Protein 4BLG (pdb70)

Organism: Murid herpesvirus 4 (NCBI:txid33708)

GO terms:
  GO:0005515 protein binding (F, IPI)
  GO:0042802 identical protein binding (F, IPI)

Secondary structure (DSSP, 8-state):
-TTHHHHHHHHHHSHHHH-SSS---S---EEEEEEES-HHHHHHHHHHS-SSS-EEPPPEEPPPPSS-S--S--EEEEEEESSHHHHHHHHHHHHHHHHHH-TT-EEEEEEEES--S----/--HHHHHHHHHHSTTTT-SSS---S---EEEEEEES-HHHHHHHHHHS-SSS-EEPPPEEPPPPTTS---SPPEEEEEEESSHHHHHHHHHHHHHHHHHH-TT-EEEEEEEES------

Structure (mmCIF, N/CA/C/O backbone):
data_4BLG
#
_entry.id   4BLG
#
_cell.length_a   88.575
_cell.length_b   61.680
_cell.length_c   63.678
_cell.angle_alpha   90.00
_cell.angle_beta   99.36
_cell.angle_gamma   90.00
#
_symmetry.space_group_name_H-M   'C 1 2 1'
#
loop_
_entity.id
_entity.type
_entity.pdbx_description
1 polymer 'LATENCY-ASSOCIATED NUCLEAR ANTIGEN'
2 non-polymer 'PHOSPHATE ION'
3 water water
#
loop_
_atom_site.group_PDB
_atom_site.id
_atom_site.type_symbol
_atom_site.label_atom_id
_atom_site.label_alt_id
_atom_site.label_comp_id
_atom_site.label_asym_id
_atom_site.label_entity_id
_atom_site.label_seq_id
_atom_site.pdbx_PDB_ins_code
_atom_site.Cartn_x
_atom_site.Cartn_y
_atom_site.Cartn_z
_atom_site.occupancy
_atom_site.B_iso_or_equiv
_atom_site.auth_seq_id
_atom_site.auth_comp_id
_atom_site.auth_asym_id
_atom_site.auth_atom_id
_atom_site.pdbx_PDB_model_num
ATOM 1 N N . LYS A 1 10 ? 10.768 -32.010 0.301 1.00 82.20 141 LYS A N 1
ATOM 2 C CA . LYS A 1 10 ? 10.207 -30.891 -0.451 1.00 77.98 141 LYS A CA 1
ATOM 3 C C . LYS A 1 10 ? 11.035 -29.624 -0.293 1.00 73.91 141 LYS A C 1
ATOM 4 O O . LYS A 1 10 ? 12.247 -29.675 -0.068 1.00 87.46 141 LYS A O 1
ATOM 10 N N . LYS A 1 11 ? 10.364 -28.486 -0.438 1.00 62.06 142 LYS A N 1
ATOM 11 C CA . LYS A 1 11 ? 11.018 -27.191 -0.366 1.00 61.66 142 LYS A CA 1
ATOM 12 C C . LYS A 1 11 ? 10.957 -26.656 1.037 1.00 45.89 142 LYS A C 1
ATOM 13 O O . LYS A 1 11 ? 9.953 -26.822 1.731 1.00 40.21 142 LYS A O 1
ATOM 19 N N . TYR A 1 12 ? 12.048 -26.015 1.440 1.00 42.39 143 TYR A N 1
ATOM 20 C CA . TYR A 1 12 ? 12.195 -25.536 2.799 1.00 35.50 143 TYR A CA 1
ATOM 21 C C . TYR A 1 12 ? 12.299 -26.746 3.722 1.00 38.12 143 TYR A C 1
ATOM 22 O O . TYR A 1 12 ? 11.990 -26.677 4.914 1.00 40.68 143 TYR A O 1
ATOM 31 N N . GLN A 1 13 ? 12.751 -27.853 3.144 1.00 33.98 144 GLN A N 1
ATOM 32 C CA . GLN A 1 13 ? 13.025 -29.056 3.907 1.00 38.26 144 GLN A CA 1
ATOM 33 C C . GLN A 1 13 ? 13.965 -28.733 5.050 1.00 38.91 144 GLN A C 1
ATOM 34 O O . GLN A 1 13 ? 13.819 -29.280 6.130 1.00 39.75 144 GLN A O 1
ATOM 40 N N . GLY A 1 14 ? 14.926 -27.845 4.806 1.00 35.41 145 GLY A N 1
ATOM 41 C CA . GLY A 1 14 ? 15.880 -27.453 5.828 1.00 35.73 145 GLY A CA 1
ATOM 42 C C . GLY A 1 14 ? 15.211 -26.839 7.048 1.00 34.35 145 GLY A C 1
ATOM 43 O O . GLY A 1 14 ? 15.334 -27.327 8.166 1.00 35.15 145 GLY A O 1
ATOM 44 N N . MET A 1 15 ? 14.481 -25.755 6.851 1.00 32.45 146 MET A N 1
ATOM 45 C CA . MET A 1 15 ? 13.824 -25.139 7.991 1.00 31.38 146 MET A CA 1
ATOM 46 C C . MET A 1 15 ? 12.845 -26.107 8.662 1.00 32.30 146 MET A C 1
ATOM 47 O O . MET A 1 15 ? 12.732 -26.124 9.884 1.00 32.03 146 MET A O 1
ATOM 52 N N . ARG A 1 16 ? 12.154 -26.921 7.872 1.00 32.03 147 ARG A N 1
ATOM 53 C CA . ARG A 1 16 ? 11.179 -27.859 8.428 1.00 32.65 147 ARG A CA 1
ATOM 54 C C . ARG A 1 16 ? 11.845 -28.854 9.384 1.00 34.55 147 ARG A C 1
ATOM 55 O O . ARG A 1 16 ? 11.406 -29.060 10.524 1.00 34.89 147 ARG A O 1
ATOM 63 N N . ARG A 1 17 ? 12.938 -29.445 8.922 1.00 35.99 148 ARG A N 1
ATOM 64 C CA . ARG A 1 17 ? 13.611 -30.460 9.691 1.00 38.07 148 ARG A CA 1
ATOM 65 C C . ARG A 1 17 ? 14.154 -29.808 10.953 1.00 37.95 148 ARG A C 1
ATOM 66 O O . ARG A 1 17 ? 14.077 -30.376 12.043 1.00 39.09 148 ARG A O 1
ATOM 74 N N . HIS A 1 18 ? 14.655 -28.587 10.806 1.00 36.73 149 HIS A N 1
ATOM 75 C CA . HIS A 1 18 ? 15.207 -27.880 11.938 1.00 36.85 149 HIS A CA 1
ATOM 76 C C . HIS A 1 18 ? 14.153 -27.790 13.026 1.00 36.40 149 HIS A C 1
ATOM 77 O O . HIS A 1 18 ? 14.396 -28.196 14.157 1.00 37.76 149 HIS A O 1
ATOM 84 N N . LEU A 1 19 ? 12.980 -27.266 12.667 1.00 34.69 150 LEU A N 1
ATOM 85 C CA . LEU A 1 19 ? 11.915 -27.048 13.631 1.00 40.31 150 LEU A CA 1
ATOM 86 C C . LEU A 1 19 ? 11.491 -28.340 14.322 1.00 35.97 150 LEU A C 1
ATOM 87 O O . LEU A 1 19 ? 11.262 -28.342 15.533 1.00 36.73 150 LEU A O 1
ATOM 92 N N . GLN A 1 20 ? 11.389 -29.434 13.571 1.00 37.17 151 GLN A N 1
ATOM 93 C CA . GLN A 1 20 ? 10.954 -30.699 14.162 1.00 40.24 151 GLN A CA 1
ATOM 94 C C . GLN A 1 20 ? 11.980 -31.319 15.088 1.00 46.27 151 GLN A C 1
ATOM 95 O O . GLN A 1 20 ? 11.610 -32.019 16.018 1.00 42.55 151 GLN A O 1
ATOM 101 N N . VAL A 1 21 ? 13.263 -31.107 14.814 1.00 41.03 152 VAL A N 1
ATOM 102 C CA . VAL A 1 21 ? 14.292 -31.659 15.687 1.00 43.18 152 VAL A CA 1
ATOM 103 C C . VAL A 1 21 ? 14.363 -30.799 16.945 1.00 43.05 152 VAL A C 1
ATOM 104 O O . VAL A 1 21 ? 14.504 -31.300 18.054 1.00 44.83 152 VAL A O 1
ATOM 108 N N . THR A 1 22 ? 14.205 -29.495 16.762 1.00 41.12 153 THR A N 1
ATOM 109 C CA . THR A 1 22 ? 14.400 -28.538 17.842 1.00 47.17 153 THR A CA 1
ATOM 110 C C . THR A 1 22 ? 13.233 -28.597 18.827 1.00 44.36 153 THR A C 1
ATOM 111 O O . THR A 1 22 ? 13.423 -28.462 20.030 1.00 46.19 153 THR A O 1
ATOM 115 N N . ALA A 1 23 ? 12.028 -28.815 18.312 1.00 47.02 154 ALA A N 1
ATOM 116 C CA . ALA A 1 23 ? 10.841 -28.891 19.155 1.00 44.93 154 ALA A CA 1
ATOM 117 C C . ALA A 1 23 ? 9.898 -29.986 18.655 1.00 48.76 154 ALA A C 1
ATOM 118 O O . ALA A 1 23 ? 8.892 -29.704 18.013 1.00 43.74 154 ALA A O 1
ATOM 120 N N . PRO A 1 24 ? 10.221 -31.249 18.972 1.00 43.11 155 PRO A N 1
ATOM 121 C CA . PRO A 1 24 ? 9.536 -32.440 18.450 1.00 43.97 155 PRO A CA 1
ATOM 122 C C . PRO A 1 24 ? 8.039 -32.499 18.734 1.00 43.89 155 PRO A C 1
ATOM 123 O O . PRO A 1 24 ? 7.276 -32.766 17.814 1.00 43.26 155 PRO A O 1
ATOM 127 N N . ARG A 1 25 ? 7.624 -32.286 19.976 1.00 47.76 156 ARG A N 1
ATOM 128 C CA . ARG A 1 25 ? 6.201 -32.343 20.307 1.00 46.63 156 ARG A CA 1
ATOM 129 C C . ARG A 1 25 ? 5.429 -31.245 19.576 1.00 45.75 156 ARG A C 1
ATOM 130 O O . ARG A 1 25 ? 4.410 -31.509 18.938 1.00 44.10 156 ARG A O 1
ATOM 138 N N . LEU A 1 26 ? 5.923 -30.018 19.662 1.00 41.05 157 LEU A N 1
ATOM 139 C CA . LEU A 1 26 ? 5.256 -28.891 19.025 1.00 38.86 157 LEU A CA 1
ATOM 140 C C . LEU A 1 26 ? 5.088 -29.102 17.516 1.00 46.48 157 LEU A C 1
ATOM 141 O O . LEU A 1 26 ? 4.028 -28.804 16.961 1.00 38.81 157 LEU A O 1
ATOM 146 N N . PHE A 1 27 ? 6.117 -29.631 16.854 1.00 39.07 158 PHE A N 1
ATOM 147 C CA . PHE A 1 27 ? 6.095 -29.745 15.393 1.00 36.93 158 PHE A CA 1
ATOM 148 C C . PHE A 1 27 ? 5.872 -31.153 14.871 1.00 45.48 158 PHE A C 1
ATOM 149 O O . PHE A 1 27 ? 5.994 -31.397 13.674 1.00 47.73 158 PHE A O 1
ATOM 157 N N . ASP A 1 28 ? 5.546 -32.075 15.767 1.00 45.86 159 ASP A N 1
ATOM 158 C CA . ASP A 1 28 ? 5.143 -33.415 15.368 1.00 49.37 159 ASP A CA 1
ATOM 159 C C . ASP A 1 28 ? 4.052 -33.315 14.308 1.00 61.49 159 ASP A C 1
ATOM 160 O O . ASP A 1 28 ? 3.003 -32.720 14.560 1.00 61.34 159 ASP A O 1
ATOM 165 N N . PRO A 1 29 ? 4.284 -33.898 13.118 1.00 72.72 160 PRO A N 1
ATOM 166 C CA . PRO A 1 29 ? 3.269 -33.832 12.061 1.00 72.03 160 PRO A CA 1
ATOM 167 C C . PRO A 1 29 ? 2.120 -34.812 12.298 1.00 69.29 160 PRO A C 1
ATOM 168 O O . PRO A 1 29 ? 1.108 -34.756 11.596 1.00 71.93 160 PRO A O 1
ATOM 172 N N . GLU A 1 30 ? 2.282 -35.701 13.275 1.00 57.52 161 GLU A N 1
ATOM 173 C CA . GLU A 1 30 ? 1.207 -36.595 13.693 1.00 59.46 161 GLU A CA 1
ATOM 174 C C . GLU A 1 30 ? 0.849 -36.311 15.148 1.00 58.55 161 GLU A C 1
ATOM 175 O O . GLU A 1 30 ? 1.516 -35.522 15.820 1.00 58.00 161 GLU A O 1
ATOM 181 N N . GLY A 1 31 ? -0.220 -36.944 15.619 1.00 50.31 162 GLY A N 1
ATOM 182 C CA . GLY A 1 31 ? -0.774 -36.647 16.929 1.00 53.62 162 GLY A CA 1
ATOM 183 C C . GLY A 1 31 ? -2.114 -35.944 16.796 1.00 60.64 162 GLY A C 1
ATOM 184 O O . GLY A 1 31 ? -2.734 -35.965 15.729 1.00 49.91 162 GLY A O 1
ATOM 185 N N . HIS A 1 32 ? -2.560 -35.318 17.881 1.00 75.29 163 HIS A N 1
ATOM 186 C CA . HIS A 1 32 ? -3.874 -34.680 17.917 1.00 72.98 163 HIS A CA 1
ATOM 187 C C . HIS A 1 32 ? -3.764 -33.192 18.198 1.00 58.77 163 HIS A C 1
ATOM 188 O O . HIS A 1 32 ? -3.028 -32.781 19.094 1.00 52.50 163 HIS A O 1
ATOM 195 N N . PRO A 1 33 ? -4.507 -32.373 17.437 1.00 52.38 164 PRO A N 1
ATOM 196 C CA . PRO A 1 33 ? -4.448 -30.942 17.729 1.00 53.00 164 PRO A CA 1
ATOM 197 C C . PRO A 1 33 ? -5.035 -30.684 19.096 1.00 46.40 164 PRO A C 1
ATOM 198 O O . PRO A 1 33 ? -5.791 -31.512 19.596 1.00 48.67 164 PRO A O 1
ATOM 202 N N . PRO A 1 34 ? -4.682 -29.555 19.708 1.00 45.67 165 PRO A N 1
ATOM 203 C CA . PRO A 1 34 ? -5.288 -29.272 21.002 1.00 46.09 165 PRO A CA 1
ATOM 204 C C . PRO A 1 34 ? -6.767 -28.965 20.814 1.00 46.76 165 PRO A C 1
ATOM 205 O O . PRO A 1 34 ? -7.220 -28.714 19.694 1.00 47.15 165 PRO A O 1
ATOM 209 N N . THR A 1 35 ? -7.510 -28.970 21.907 1.00 48.94 166 THR A N 1
ATOM 210 C CA . THR A 1 35 ? -8.946 -28.770 21.838 1.00 50.14 166 THR A CA 1
ATOM 211 C C . THR A 1 35 ? -9.259 -27.329 21.479 1.00 54.17 166 THR A C 1
ATOM 21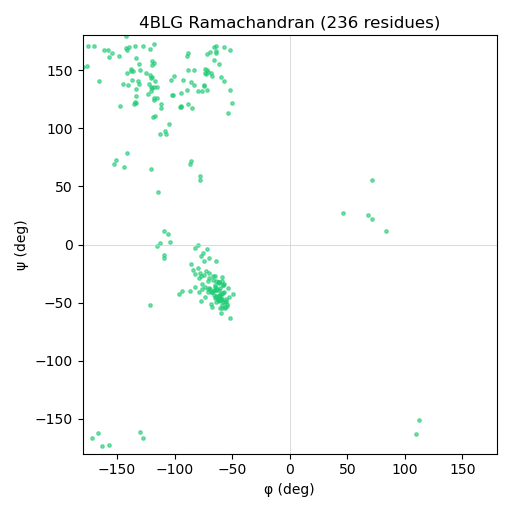2 O O . THR A 1 35 ? -10.185 -27.067 20.713 1.00 53.55 166 THR A O 1
ATOM 216 N N . HIS A 1 36 ? -8.475 -26.404 22.029 1.00 51.98 167 HIS A N 1
ATOM 217 C CA . HIS A 1 36 ? -8.641 -24.979 21.751 1.00 47.57 167 HIS A CA 1
ATOM 218 C C . HIS A 1 36 ? -7.288 -24.309 21.562 1.00 46.64 167 HIS A C 1
ATOM 219 O O . HIS A 1 36 ? -6.289 -24.718 22.154 1.00 44.96 167 HIS A O 1
ATOM 226 N N . PHE A 1 37 ? -7.268 -23.276 20.730 1.00 41.86 168 PHE A N 1
ATOM 227 C CA . PHE A 1 37 ? -6.067 -22.492 20.480 1.00 40.67 168 PHE A CA 1
ATOM 228 C C . PHE A 1 37 ? -6.223 -21.125 21.133 1.00 50.17 168 PHE A C 1
ATOM 229 O O . PHE A 1 37 ? -6.841 -20.228 20.562 1.00 43.92 168 PHE A O 1
ATOM 237 N N . LYS A 1 38 ? -5.667 -20.967 22.330 1.00 43.96 169 LYS A N 1
ATOM 238 C CA . LYS A 1 38 ? -5.818 -19.722 23.080 1.00 46.82 169 LYS A CA 1
ATOM 239 C C . LYS A 1 38 ? -4.767 -18.680 22.702 1.00 44.71 169 LYS A C 1
ATOM 240 O O . LYS A 1 38 ? -4.931 -17.494 23.001 1.00 43.33 169 LYS A O 1
ATOM 246 N N . SER A 1 39 ? -3.693 -19.112 22.045 1.00 37.12 170 SER A N 1
ATOM 247 C CA . SER A 1 39 ? -2.608 -18.195 21.714 1.00 35.64 170 SER A CA 1
ATOM 248 C C . SER A 1 39 ? -2.115 -18.329 20.283 1.00 33.31 170 SER A C 1
ATOM 249 O O . SER A 1 39 ? -2.495 -19.239 19.545 1.00 36.65 170 SER A O 1
ATOM 252 N N . ALA A 1 40 ? -1.263 -17.392 19.899 1.00 32.08 171 ALA A N 1
ATOM 253 C CA . ALA A 1 40 ? -0.637 -17.430 18.598 1.00 33.10 171 ALA A CA 1
ATOM 254 C C . ALA A 1 40 ? 0.628 -16.602 18.638 1.00 34.62 171 ALA A C 1
ATOM 255 O O . ALA A 1 40 ? 0.877 -15.866 19.592 1.00 30.74 171 ALA A O 1
ATOM 257 N N . VAL A 1 41 ? 1.442 -16.745 17.606 1.00 28.22 172 VAL A N 1
ATOM 258 C CA . VAL A 1 41 ? 2.519 -15.809 17.387 1.00 33.36 172 VAL A CA 1
ATOM 259 C C . VAL A 1 41 ? 2.267 -15.139 16.052 1.00 30.20 172 VAL A C 1
ATOM 260 O O . VAL A 1 41 ? 2.054 -15.805 15.035 1.00 25.84 172 VAL A O 1
ATOM 264 N N . MET A 1 42 ? 2.248 -13.817 16.060 1.00 29.65 173 MET A N 1
ATOM 265 C CA . MET A 1 42 ? 2.263 -13.068 14.819 1.00 25.44 173 MET A CA 1
ATOM 266 C C . MET A 1 42 ? 3.705 -12.904 14.373 1.00 28.59 173 MET A C 1
ATOM 267 O O . MET A 1 42 ? 4.511 -12.284 15.070 1.00 30.34 173 MET A O 1
ATOM 272 N N . PHE A 1 43 ? 4.026 -13.473 13.215 1.00 27.30 174 PHE A N 1
ATOM 273 C CA . PHE A 1 43 ? 5.327 -13.257 12.607 1.00 30.20 174 PHE A CA 1
ATOM 274 C C . PHE A 1 43 ? 5.139 -12.241 11.497 1.00 31.98 174 PHE A C 1
ATOM 275 O O . PHE A 1 43 ? 4.281 -12.419 10.649 1.00 26.40 174 PHE A O 1
ATOM 283 N N . SER A 1 44 ? 5.949 -11.187 11.503 1.00 24.16 175 SER A N 1
ATOM 284 C CA . SER A 1 44 ? 5.796 -10.101 10.558 1.00 26.81 175 SER A CA 1
ATOM 285 C C . SER A 1 44 ? 7.126 -9.700 9.933 1.00 32.06 175 SER A C 1
ATOM 286 O O . SER A 1 44 ? 8.198 -9.979 10.470 1.00 32.70 175 SER A O 1
ATOM 289 N N . SER A 1 45 ? 7.040 -9.028 8.793 1.00 33.14 176 SER A N 1
ATOM 290 C CA . SER A 1 45 ? 8.218 -8.676 8.027 1.00 34.34 176 SER A CA 1
ATOM 291 C C . SER A 1 45 ? 7.801 -7.913 6.780 1.00 28.16 176 SER A C 1
ATOM 292 O O . SER A 1 45 ? 6.708 -8.109 6.277 1.00 28.06 176 SER A O 1
ATOM 295 N N . THR A 1 46 ? 8.678 -7.054 6.278 1.00 21.85 177 THR A N 1
ATOM 296 C CA . THR A 1 46 ? 8.400 -6.306 5.051 1.00 21.58 177 THR A CA 1
ATOM 297 C C . THR A 1 46 ? 8.710 -7.142 3.814 1.00 25.50 177 THR A C 1
ATOM 298 O O . THR A 1 46 ? 8.491 -6.700 2.677 1.00 27.72 177 THR A O 1
ATOM 302 N N . HIS A 1 47 ? 9.227 -8.346 4.040 1.00 24.71 178 HIS A N 1
ATOM 303 C CA . HIS A 1 47 ? 9.568 -9.261 2.955 1.00 21.01 178 HIS A CA 1
ATOM 304 C C . HIS A 1 47 ? 8.537 -10.389 2.843 1.00 25.24 178 HIS A C 1
ATOM 305 O O . HIS A 1 47 ? 8.540 -11.324 3.641 1.00 34.57 178 HIS A O 1
ATOM 312 N N . PRO A 1 48 ? 7.653 -10.314 1.844 1.00 36.98 179 PRO A N 1
ATOM 313 C CA . PRO A 1 48 ? 6.570 -11.306 1.783 1.00 33.83 179 PRO A CA 1
ATOM 314 C C . PRO A 1 48 ? 7.056 -12.717 1.417 1.00 31.35 179 PRO A C 1
ATOM 315 O O . PRO A 1 48 ? 6.410 -13.709 1.756 1.00 33.72 179 PRO A O 1
ATOM 319 N N . TYR A 1 49 ? 8.185 -12.799 0.733 1.00 26.14 180 TYR A N 1
ATOM 320 C CA . TYR A 1 49 ? 8.702 -14.088 0.261 1.00 29.12 180 TYR A CA 1
ATOM 321 C C . TYR A 1 49 ? 9.165 -14.946 1.442 1.00 24.81 180 TYR A C 1
ATOM 322 O O . TYR A 1 49 ? 8.912 -16.152 1.522 1.00 33.88 180 TYR A O 1
ATOM 331 N N . THR A 1 50 ? 9.818 -14.288 2.379 1.00 25.05 181 THR A N 1
ATOM 332 C CA . THR A 1 50 ? 10.235 -14.908 3.618 1.00 25.21 181 THR A CA 1
ATOM 333 C C . THR A 1 50 ? 9.034 -15.433 4.401 1.00 30.22 181 THR A C 1
ATOM 334 O O . THR A 1 50 ? 9.043 -16.568 4.877 1.00 28.11 181 THR A O 1
ATOM 338 N N . LEU A 1 51 ? 7.984 -14.625 4.519 1.00 33.03 182 LEU A N 1
ATOM 339 C CA . LEU A 1 51 ? 6.795 -15.076 5.231 1.00 24.47 182 LEU A CA 1
ATOM 340 C C . LEU A 1 51 ? 6.083 -16.221 4.489 1.00 20.03 182 LEU A C 1
ATOM 341 O O . LEU A 1 51 ? 5.493 -17.079 5.121 1.00 29.90 182 LEU A O 1
ATOM 346 N N . ASN A 1 52 ? 6.154 -16.266 3.164 1.00 22.02 183 ASN A N 1
ATOM 347 C CA . ASN A 1 52 ? 5.638 -17.440 2.459 1.00 22.10 183 ASN A CA 1
ATOM 348 C C . ASN A 1 52 ? 6.406 -18.683 2.909 1.00 25.18 183 ASN A C 1
ATOM 349 O O . ASN A 1 52 ? 5.820 -19.746 3.137 1.00 26.38 183 ASN A O 1
ATOM 354 N N . LYS A 1 53 ? 7.723 -18.556 3.040 1.00 27.49 184 LYS A N 1
ATOM 355 C CA . LYS A 1 53 ? 8.506 -19.669 3.585 1.00 25.89 184 LYS A CA 1
ATOM 356 C C . LYS A 1 53 ? 7.957 -20.109 4.939 1.00 32.52 184 LYS A C 1
ATOM 357 O O . LYS A 1 53 ? 7.675 -21.294 5.140 1.00 32.65 184 LYS A O 1
ATOM 363 N N . LEU A 1 54 ? 7.805 -19.157 5.865 1.00 30.69 185 LEU A N 1
ATOM 364 C CA . LEU A 1 54 ? 7.369 -19.485 7.224 1.00 26.62 185 LEU A CA 1
ATOM 365 C C . LEU A 1 54 ? 5.990 -20.117 7.191 1.00 32.10 185 LEU A C 1
ATOM 366 O O . LEU A 1 54 ? 5.660 -20.970 8.004 1.00 33.52 185 LEU A O 1
ATOM 371 N N . HIS A 1 55 ? 5.186 -19.694 6.232 1.00 28.48 186 HIS A N 1
ATOM 372 C CA . HIS A 1 55 ? 3.831 -20.195 6.117 1.00 29.01 186 HIS A CA 1
ATOM 373 C C . HIS A 1 55 ? 3.835 -21.679 5.781 1.00 31.81 186 HIS A C 1
ATOM 374 O O . HIS A 1 55 ? 3.082 -22.450 6.377 1.00 27.42 186 HIS A O 1
ATOM 381 N N . LYS A 1 56 ? 4.654 -22.089 4.816 1.00 29.87 187 LYS A N 1
ATOM 382 C CA . LYS A 1 56 ? 4.708 -23.516 4.480 1.00 42.28 187 LYS A CA 1
ATOM 383 C C . LYS A 1 56 ? 5.391 -24.301 5.623 1.00 40.35 187 LYS A C 1
ATOM 384 O O . LYS A 1 56 ? 5.078 -25.461 5.854 1.00 32.39 187 LYS A O 1
ATOM 390 N N . CYS A 1 57 ? 6.297 -23.656 6.356 1.00 28.53 188 CYS A N 1
ATOM 391 C CA . CYS A 1 57 ? 7.071 -24.352 7.390 1.00 35.35 188 CYS A CA 1
ATOM 392 C C . CYS A 1 57 ? 6.452 -24.450 8.793 1.00 34.72 188 CYS A C 1
ATOM 393 O O . CYS A 1 57 ? 6.580 -25.481 9.452 1.00 29.84 188 CYS A O 1
ATOM 396 N N . ILE A 1 58 ? 5.812 -23.386 9.266 1.00 33.84 189 ILE A N 1
ATOM 397 C CA . ILE A 1 58 ? 5.253 -23.382 10.618 1.00 28.36 189 ILE A CA 1
ATOM 398 C C . ILE A 1 58 ? 3.861 -24.003 10.605 1.00 32.29 189 ILE A C 1
ATOM 399 O O . ILE A 1 58 ? 2.833 -23.315 10.744 1.00 31.12 189 ILE A O 1
ATOM 404 N N . GLN A 1 59 ? 3.854 -25.322 10.425 1.00 30.29 190 GLN A N 1
ATOM 405 C CA . GLN A 1 59 ? 2.634 -26.110 10.330 1.00 31.42 190 GLN A CA 1
ATOM 406 C C . GLN A 1 59 ? 2.866 -27.466 10.978 1.00 32.37 190 GLN A C 1
ATOM 407 O O . GLN A 1 59 ? 3.914 -28.083 10.795 1.00 38.11 190 GLN A O 1
ATOM 413 N N . SER A 1 60 ? 1.880 -27.927 11.733 1.00 39.13 191 SER A N 1
ATOM 414 C CA . SER A 1 60 ? 1.910 -29.261 12.319 1.00 43.29 191 SER A CA 1
ATOM 415 C C . SER A 1 60 ? 0.556 -29.537 12.953 1.00 38.80 191 SER A C 1
ATOM 416 O O . SER A 1 60 ? -0.413 -28.810 12.724 1.00 43.90 191 SER A O 1
ATOM 419 N N . LYS A 1 61 ? 0.491 -30.584 13.760 1.00 39.85 192 LYS A N 1
ATOM 420 C CA . LYS A 1 61 ? -0.743 -30.916 14.448 1.00 48.07 192 LYS A CA 1
ATOM 421 C C . LYS A 1 61 ? -1.026 -29.929 15.578 1.00 46.72 192 LYS A C 1
ATOM 422 O O . LYS A 1 61 ? -2.172 -29.778 16.000 1.00 44.50 192 LYS A O 1
ATOM 428 N N . HIS A 1 62 ? 0.012 -29.263 16.074 1.00 37.34 193 HIS A N 1
ATOM 429 C CA . HIS A 1 62 ? -0.146 -28.380 17.223 1.00 41.85 193 HIS A CA 1
ATOM 430 C C . HIS A 1 62 ? 0.132 -26.915 16.905 1.00 35.06 193 HIS A C 1
ATOM 431 O O . HIS A 1 62 ? 0.009 -26.056 17.778 1.00 35.38 193 HIS A O 1
ATOM 438 N N . VAL A 1 63 ? 0.507 -26.637 15.662 1.00 33.46 194 VAL A N 1
ATOM 439 C CA . VAL A 1 63 ? 0.770 -25.277 15.212 1.00 31.49 194 VAL A CA 1
ATOM 440 C C . VAL A 1 63 ? 0.110 -25.123 13.864 1.00 34.52 194 VAL A C 1
ATOM 441 O O . VAL A 1 63 ? 0.421 -25.869 12.941 1.00 30.53 194 VAL A O 1
ATOM 445 N N . LEU A 1 64 ? -0.809 -24.167 13.748 1.00 32.19 195 LEU A N 1
ATOM 446 C CA . LEU A 1 64 ? -1.479 -23.922 12.480 1.00 28.81 195 LEU A CA 1
ATOM 447 C C . LEU A 1 64 ? -1.257 -22.478 12.084 1.00 29.90 195 LEU A C 1
ATOM 448 O O . LEU A 1 64 ? -1.477 -21.571 12.884 1.00 35.09 195 LEU A O 1
ATOM 453 N N . SER A 1 65 ? -0.818 -22.258 10.851 1.00 30.46 196 SER A N 1
ATOM 454 C CA . SER A 1 65 ? -0.549 -20.904 10.399 1.00 30.77 196 SER A CA 1
ATOM 455 C C . SER A 1 65 ? -1.444 -20.469 9.251 1.00 31.94 196 SER A C 1
ATOM 456 O O . SER A 1 65 ? -1.761 -21.238 8.346 1.00 34.79 196 SER A O 1
ATOM 459 N N . THR A 1 66 ? -1.847 -19.211 9.321 1.00 24.45 197 THR A N 1
ATOM 460 C CA . THR A 1 66 ? -2.625 -18.579 8.280 1.00 31.66 197 THR A CA 1
ATOM 461 C C . THR A 1 66 ? -1.748 -18.340 7.063 1.00 25.37 197 THR A C 1
ATOM 462 O O . THR A 1 66 ? -0.517 -18.392 7.158 1.00 26.84 197 THR A O 1
ATOM 466 N N . PRO A 1 67 ? -2.373 -18.070 5.912 1.00 29.09 198 PRO A N 1
ATOM 467 C CA . PRO A 1 67 ? -1.584 -17.547 4.793 1.00 20.73 198 PRO A CA 1
ATOM 468 C C . PRO A 1 67 ? -1.008 -16.191 5.154 1.00 25.00 198 PRO A C 1
ATOM 469 O O . PRO A 1 67 ? -1.349 -15.629 6.210 1.00 28.43 198 PRO A O 1
ATOM 473 N N . VAL A 1 68 ? -0.125 -15.682 4.305 1.00 23.03 199 VAL A N 1
ATOM 474 C CA . VAL A 1 68 ? 0.462 -14.372 4.520 1.00 22.22 199 VAL A CA 1
ATOM 475 C C . VAL A 1 68 ? -0.572 -13.309 4.140 1.00 23.40 199 VAL A C 1
ATOM 476 O O . VAL A 1 68 ? -1.190 -13.407 3.087 1.00 26.70 199 VAL A O 1
ATOM 480 N N . SER A 1 69 ? -0.763 -12.316 5.006 1.00 23.25 200 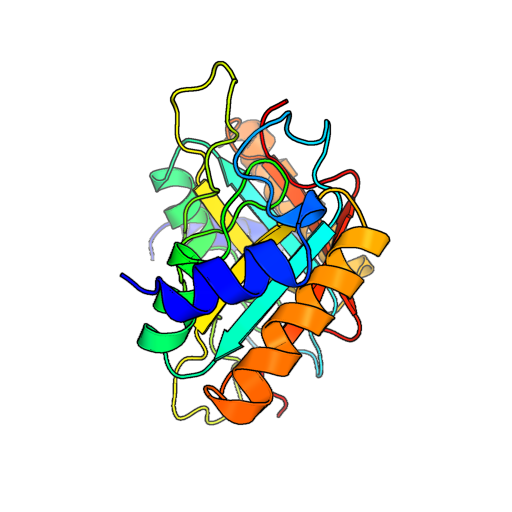SER A N 1
ATOM 481 C CA . SER A 1 69 ? -1.558 -11.133 4.666 1.00 21.38 200 SER A CA 1
ATOM 482 C C . SER A 1 69 ? -0.762 -9.846 4.951 1.00 33.50 200 SER A C 1
ATOM 483 O O . SER A 1 69 ? 0.459 -9.890 5.126 1.00 26.07 200 SER A O 1
ATOM 486 N N . CYS A 1 70 ? -1.450 -8.706 4.957 1.00 32.63 201 CYS A N 1
ATOM 487 C CA . CYS A 1 70 ? -0.803 -7.404 5.151 1.00 27.77 201 CYS A CA 1
ATOM 488 C C . CYS A 1 70 ? -1.352 -6.716 6.387 1.00 30.02 201 CYS A C 1
ATOM 489 O O . CYS A 1 70 ? -2.540 -6.820 6.684 1.00 26.02 201 CYS A O 1
ATOM 492 N N . LEU A 1 71 ? -0.495 -5.993 7.097 1.00 22.34 202 LEU A N 1
ATOM 493 C CA . LEU A 1 71 ? -0.972 -5.115 8.153 1.00 28.79 202 LEU A CA 1
ATOM 494 C C . LEU A 1 71 ? -1.420 -3.785 7.544 1.00 34.44 202 LEU A C 1
ATOM 495 O O . LEU A 1 71 ? -0.898 -3.351 6.522 1.00 27.33 202 LEU A O 1
ATOM 500 N N . PRO A 1 72 ? -2.401 -3.131 8.167 1.00 30.26 203 PRO A N 1
ATOM 501 C CA . PRO A 1 72 ? -2.785 -1.825 7.627 1.00 28.29 203 PRO A CA 1
ATOM 502 C C . PRO A 1 72 ? -1.735 -0.767 7.940 1.00 34.12 203 PRO A C 1
ATOM 503 O O . PRO A 1 72 ? -1.080 -0.833 8.978 1.00 36.21 203 PRO A O 1
ATOM 507 N N . LEU A 1 73 ? -1.581 0.194 7.040 1.00 42.12 204 LEU A N 1
ATOM 508 C CA . LEU A 1 73 ? -0.705 1.329 7.268 1.00 45.54 204 LEU A CA 1
ATOM 509 C C . LEU A 1 73 ? -1.238 2.215 8.379 1.00 50.50 204 LEU A C 1
ATOM 510 O O . LEU A 1 73 ? -2.450 2.390 8.520 1.00 52.35 204 LEU A O 1
ATOM 515 N N . VAL A 1 74 ? -0.322 2.785 9.155 1.00 52.72 205 VAL A N 1
ATOM 516 C CA . VAL A 1 74 ? -0.685 3.714 10.212 1.00 50.72 205 VAL A CA 1
ATOM 517 C C . VAL A 1 74 ? -0.609 5.137 9.685 1.00 55.45 205 VAL A C 1
ATOM 518 O O . VAL A 1 74 ? 0.461 5.597 9.283 1.00 62.44 205 VAL A O 1
ATOM 522 N N . PRO A 1 75 ? -1.750 5.845 9.685 1.00 57.02 206 PRO A N 1
ATOM 523 C CA . PRO A 1 75 ? -1.811 7.221 9.185 1.00 60.71 206 PRO A CA 1
ATOM 524 C C . PRO A 1 75 ? -0.754 8.120 9.812 1.00 69.10 206 PRO A C 1
ATOM 525 O O . PRO A 1 75 ? -0.578 8.098 11.030 1.00 71.36 206 PRO A O 1
ATOM 529 N N . GLY A 1 76 ? -0.059 8.895 8.986 1.00 84.94 207 GLY A N 1
ATOM 530 C CA . GLY A 1 76 ? 0.889 9.879 9.479 1.00 102.17 207 GLY A CA 1
ATOM 531 C C . GLY A 1 76 ? 2.146 9.268 10.067 1.00 112.78 207 GLY A C 1
ATOM 532 O O . GLY A 1 76 ? 2.504 9.540 11.214 1.00 118.87 207 GLY A O 1
ATOM 533 N N . THR A 1 77 ? 2.822 8.442 9.276 1.00 111.36 208 THR A N 1
ATOM 534 C CA . THR A 1 77 ? 4.077 7.839 9.701 1.00 107.56 208 THR A CA 1
ATOM 535 C C . THR A 1 77 ? 5.026 7.772 8.513 1.00 109.08 208 THR A C 1
ATOM 536 O O . THR A 1 77 ? 4.673 8.167 7.401 1.00 108.31 208 THR A O 1
ATOM 540 N N . THR A 1 78 ? 6.227 7.260 8.753 1.00 110.22 209 THR A N 1
ATOM 541 C CA . THR A 1 78 ? 7.294 7.333 7.769 1.00 112.35 209 THR A CA 1
ATOM 542 C C . THR A 1 78 ? 7.792 5.943 7.376 1.00 110.65 209 THR A C 1
ATOM 543 O O . THR A 1 78 ? 8.940 5.593 7.646 1.00 113.24 209 THR A O 1
ATOM 547 N N . GLN A 1 79 ? 6.930 5.152 6.739 1.00 106.87 210 GLN A N 1
ATOM 548 C CA . GLN A 1 79 ? 7.321 3.815 6.296 1.00 100.61 210 GLN A CA 1
ATOM 549 C C . GLN A 1 79 ? 7.171 3.628 4.787 1.00 99.41 210 GLN A C 1
ATOM 550 O O . GLN A 1 79 ? 8.116 3.208 4.115 1.00 98.29 210 GLN A O 1
ATOM 556 N N . GLN A 1 80 ? 5.991 3.938 4.259 1.00 97.97 211 GLN A N 1
ATOM 557 C CA . GLN A 1 80 ? 5.694 3.695 2.850 1.00 99.99 211 GLN A CA 1
ATOM 558 C C . GLN A 1 80 ? 6.132 2.290 2.434 1.00 101.27 211 GLN A C 1
ATOM 559 O O . GLN A 1 80 ? 6.407 2.035 1.263 1.00 107.63 211 GLN A O 1
ATOM 565 N N . CYS A 1 81 ? 6.153 1.394 3.391 1.00 86.17 212 CYS A N 1
ATOM 566 C CA . CYS A 1 81 ? 6.499 0.030 3.124 1.00 71.98 212 CYS A CA 1
ATOM 567 C C . CYS A 1 81 ? 5.481 -0.817 3.817 1.00 47.25 212 CYS A C 1
ATOM 568 O O . CYS A 1 81 ? 5.326 -0.720 5.013 1.00 47.23 212 CYS A O 1
ATOM 571 N N . VAL A 1 82 ? 4.786 -1.655 3.087 1.00 43.59 213 VAL A N 1
ATOM 572 C CA . VAL A 1 82 ? 3.808 -2.499 3.729 1.00 39.43 213 VAL A CA 1
ATOM 573 C C . VAL A 1 82 ? 4.546 -3.500 4.610 1.00 38.18 213 VAL A C 1
ATOM 574 O O . VAL A 1 82 ? 5.681 -3.896 4.330 1.00 39.33 213 VAL A O 1
ATOM 578 N N . THR A 1 83 ? 3.908 -3.856 5.710 1.00 36.10 214 THR A N 1
ATOM 579 C CA . THR A 1 83 ? 4.420 -4.886 6.587 1.00 22.07 214 THR A CA 1
ATOM 580 C C . THR A 1 83 ? 3.475 -6.072 6.479 1.00 24.77 214 THR A C 1
ATOM 581 O O . THR A 1 83 ? 2.270 -5.938 6.690 1.00 25.96 214 THR A O 1
ATOM 585 N N . TYR A 1 84 ? 4.018 -7.212 6.076 1.00 28.23 215 TYR A N 1
ATOM 586 C CA . TYR A 1 84 ? 3.241 -8.440 5.977 1.00 17.89 215 TYR A CA 1
ATOM 587 C C . TYR A 1 84 ? 3.277 -9.212 7.291 1.00 20.91 215 TYR A C 1
ATOM 588 O O . TYR A 1 84 ? 4.114 -8.954 8.143 1.00 28.46 215 TYR A O 1
ATOM 597 N N . TYR A 1 85 ? 2.340 -10.141 7.461 1.00 20.99 216 TYR A N 1
ATOM 598 C CA . TYR A 1 85 ? 2.265 -10.928 8.687 1.00 20.37 216 TYR A CA 1
ATOM 599 C C . TYR A 1 85 ? 1.591 -12.255 8.438 1.00 18.62 216 TYR A C 1
ATOM 600 O O . TYR A 1 85 ? 0.953 -12.455 7.422 1.00 25.51 216 TYR A O 1
ATOM 609 N N . LEU A 1 86 ? 1.746 -13.164 9.388 1.00 21.85 217 LEU A N 1
ATOM 610 C CA . LEU A 1 86 ? 0.910 -14.345 9.456 1.00 18.98 217 LEU A CA 1
ATOM 611 C C . LEU A 1 86 ? 0.768 -14.691 10.921 1.00 18.87 217 LEU A C 1
ATOM 612 O O . LEU A 1 86 ? 1.528 -14.210 11.754 1.00 24.27 217 LEU A O 1
ATOM 617 N N . LEU A 1 87 ? -0.230 -15.507 11.219 1.00 23.31 218 LEU A N 1
ATOM 618 C CA . LEU A 1 87 ? -0.508 -15.947 12.571 1.00 31.19 218 LEU A CA 1
ATOM 619 C C . LEU A 1 87 ? -0.287 -17.440 12.658 1.00 25.27 218 LEU A C 1
ATOM 620 O O . LEU A 1 87 ? -0.717 -18.181 11.781 1.00 32.24 218 LEU A O 1
ATOM 625 N N . SER A 1 88 ? 0.381 -17.873 13.719 1.00 26.28 219 SER A N 1
ATOM 626 C CA . SER A 1 88 ? 0.613 -19.288 13.953 1.00 25.81 219 SER A CA 1
ATOM 627 C C . SER A 1 88 ? -0.062 -19.602 15.256 1.00 27.35 219 SER A C 1
ATOM 628 O O . SER A 1 88 ? 0.389 -19.158 16.308 1.00 25.52 219 SER A O 1
ATOM 631 N N . PHE A 1 89 ? -1.154 -20.355 15.184 1.00 27.81 220 PHE A N 1
ATOM 632 C CA . PHE A 1 89 ? -1.965 -20.640 16.359 1.00 27.35 220 PHE A CA 1
ATOM 633 C C . PHE A 1 89 ? -1.440 -21.850 17.123 1.00 33.98 220 PHE A C 1
ATOM 634 O O . PHE A 1 89 ? -1.029 -22.841 16.519 1.00 31.36 220 PHE A O 1
ATOM 642 N N . VAL A 1 90 ? -1.473 -21.751 18.452 1.00 34.41 221 VAL A N 1
ATOM 643 C CA . VAL A 1 90 ? -1.035 -22.816 19.347 1.00 34.80 221 VAL A CA 1
ATOM 644 C C . VAL A 1 90 ? -1.955 -22.880 20.555 1.00 45.27 221 VAL A C 1
ATOM 645 O O . VAL A 1 90 ? -2.772 -21.973 20.791 1.00 35.23 221 VAL A O 1
ATOM 649 N N . GLU A 1 91 ? -1.807 -23.948 21.329 1.00 35.80 222 GLU A N 1
ATOM 650 C CA . GLU A 1 91 ? -2.703 -24.204 22.452 1.00 37.61 222 GLU A CA 1
ATOM 651 C C . GLU A 1 91 ? -2.769 -23.034 23.451 1.00 37.12 222 GLU A C 1
ATOM 652 O O . GLU A 1 91 ? -3.864 -22.631 23.872 1.00 37.65 222 GLU A O 1
ATOM 658 N N . ASP A 1 92 ? -1.613 -22.498 23.839 1.00 36.73 223 ASP A N 1
ATOM 659 C CA . ASP A 1 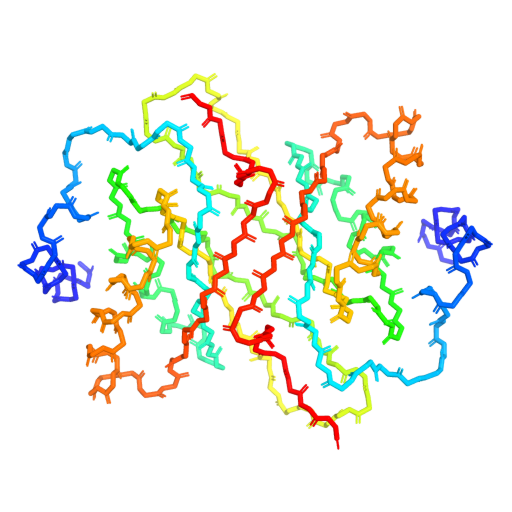92 ? -1.549 -21.585 24.983 1.00 37.09 223 ASP A CA 1
ATOM 660 C C . ASP A 1 92 ? -0.268 -20.764 25.051 1.00 36.28 223 ASP A C 1
ATOM 661 O O . ASP A 1 92 ? 0.557 -20.801 24.131 1.00 35.15 223 ASP A O 1
ATOM 666 N N . LYS A 1 93 ? -0.125 -20.024 26.152 1.00 37.54 224 LYS A N 1
ATOM 667 C CA . LYS A 1 93 ? 0.968 -19.070 26.356 1.00 37.14 224 LYS A CA 1
ATOM 668 C C . LYS A 1 93 ? 2.327 -19.807 26.411 1.00 47.03 224 LYS A C 1
ATOM 669 O O . LYS A 1 93 ? 3.329 -19.320 25.875 1.00 37.42 224 LYS A O 1
ATOM 675 N N . LYS A 1 94 ? 2.351 -20.990 27.023 1.00 40.01 225 LYS A N 1
ATOM 676 C CA . LYS A 1 94 ? 3.572 -21.798 27.078 1.00 41.48 225 LYS A CA 1
ATOM 677 C C . LYS A 1 94 ? 4.039 -22.144 25.665 1.00 43.48 225 LYS A C 1
ATOM 678 O O . LYS A 1 94 ? 5.181 -21.882 25.289 1.00 44.81 225 LYS A O 1
ATOM 684 N N . GLN A 1 95 ? 3.143 -22.732 24.882 1.00 42.03 226 GLN A N 1
ATOM 685 C CA . GLN A 1 95 ? 3.483 -23.148 23.529 1.00 37.85 226 GLN A CA 1
ATOM 686 C C . GLN A 1 95 ? 3.824 -21.962 22.639 1.00 37.01 226 GLN A C 1
ATOM 687 O O . GLN A 1 95 ? 4.639 -22.095 21.732 1.00 36.67 226 GLN A O 1
ATOM 693 N N . ALA A 1 96 ? 3.206 -20.807 22.879 1.00 34.12 227 ALA A N 1
ATOM 694 C CA . ALA A 1 96 ? 3.512 -19.629 22.072 1.00 32.03 227 ALA A CA 1
ATOM 695 C C . ALA A 1 96 ? 4.916 -19.106 22.387 1.00 37.71 227 ALA A C 1
ATOM 696 O O . ALA A 1 96 ? 5.633 -18.663 21.490 1.00 31.44 227 ALA A O 1
ATOM 698 N N . LYS A 1 97 ? 5.303 -19.163 23.659 1.00 38.57 228 LYS A N 1
ATOM 699 C CA . LYS A 1 97 ? 6.617 -18.698 24.091 1.00 50.90 228 LYS A CA 1
ATOM 700 C C . LYS A 1 97 ? 7.661 -19.578 23.389 1.00 36.06 228 LYS A C 1
ATOM 701 O O . LYS A 1 97 ? 8.637 -19.082 22.810 1.00 40.61 228 LYS A O 1
ATOM 707 N N . LYS A 1 98 ? 7.423 -20.890 23.434 1.00 37.18 229 LYS A N 1
ATOM 708 C CA . LYS A 1 98 ? 8.326 -21.891 22.830 1.00 44.28 229 LYS A CA 1
ATOM 709 C C . LYS A 1 98 ? 8.456 -21.685 21.313 1.00 40.61 229 LYS A C 1
ATOM 710 O O . LYS A 1 98 ? 9.554 -21.680 20.766 1.00 38.15 229 LYS A O 1
ATOM 716 N N . LEU A 1 99 ? 7.319 -21.518 20.650 1.00 34.15 230 LEU A N 1
ATOM 717 C CA . LEU A 1 99 ? 7.264 -21.398 19.203 1.00 32.28 230 LEU A CA 1
ATOM 718 C C . LEU A 1 99 ? 8.047 -20.180 18.767 1.00 38.91 230 LEU A C 1
ATOM 719 O O . LEU A 1 99 ? 8.796 -20.220 17.797 1.00 32.79 230 LEU A O 1
ATOM 724 N N . LYS A 1 100 ? 7.851 -19.084 19.488 1.00 38.33 231 LYS A N 1
ATOM 725 C CA . LYS A 1 100 ? 8.509 -17.835 19.155 1.00 36.30 231 LYS A CA 1
ATOM 726 C C . LYS A 1 100 ? 10.015 -17.993 19.305 1.00 40.36 231 LYS A C 1
ATOM 727 O O . LYS A 1 100 ? 10.782 -17.538 18.456 1.00 40.37 231 LYS A O 1
ATOM 733 N N . ARG A 1 101 ? 10.434 -18.628 20.392 1.00 33.57 232 ARG A N 1
ATOM 734 C CA . ARG A 1 101 ? 11.851 -18.821 20.679 1.00 35.49 232 ARG A CA 1
ATOM 735 C C . ARG A 1 101 ? 12.553 -19.592 19.571 1.00 35.40 232 ARG A C 1
ATOM 736 O O . ARG A 1 101 ? 13.645 -19.218 19.128 1.00 36.52 232 ARG A O 1
ATOM 744 N N . VAL A 1 102 ? 11.934 -20.687 19.148 1.00 35.18 233 VAL A N 1
ATOM 745 C CA . VAL A 1 102 ? 12.538 -21.578 18.164 1.00 35.51 233 VAL A CA 1
ATOM 746 C C . VAL A 1 102 ? 12.628 -20.898 16.805 1.00 33.41 233 VAL A C 1
ATOM 747 O O . VAL A 1 102 ? 13.697 -20.842 16.184 1.00 33.83 233 VAL A O 1
ATOM 751 N N . VAL A 1 103 ? 11.498 -20.358 16.356 1.00 31.33 234 VAL A N 1
ATOM 752 C CA . VAL A 1 103 ? 11.431 -19.753 15.039 1.00 29.46 234 VAL A CA 1
ATOM 753 C C . VAL A 1 103 ? 12.429 -18.606 14.947 1.00 34.80 234 VAL A C 1
ATOM 754 O O . VAL A 1 103 ? 13.137 -18.489 13.961 1.00 31.81 234 VAL A O 1
ATOM 758 N N . LEU A 1 104 ? 12.503 -17.776 15.982 1.00 30.68 235 LEU A N 1
ATOM 759 C CA . LEU A 1 104 ? 13.358 -16.593 15.940 1.00 30.21 235 LEU A CA 1
ATOM 760 C C . LEU A 1 104 ? 14.838 -16.901 16.155 1.00 37.15 235 LEU A C 1
ATOM 761 O O . LEU A 1 104 ? 15.696 -16.126 15.732 1.00 32.65 235 LEU A O 1
ATOM 766 N N . ALA A 1 105 ? 15.159 -18.005 16.821 1.00 34.07 236 ALA A N 1
ATOM 767 C CA . ALA A 1 105 ? 16.559 -18.428 16.862 1.00 36.25 236 ALA A CA 1
ATOM 768 C C . ALA A 1 105 ? 17.023 -18.728 15.441 1.00 35.51 236 ALA A C 1
ATOM 769 O O . ALA A 1 105 ? 18.088 -18.275 15.016 1.00 36.31 236 ALA A O 1
ATOM 771 N N . TYR A 1 106 ? 16.225 -19.485 14.696 1.00 34.73 237 TYR A N 1
ATOM 772 C CA . TYR A 1 106 ? 16.561 -19.727 13.287 1.00 33.49 237 TYR A CA 1
ATOM 773 C C . TYR A 1 106 ? 16.656 -18.414 12.474 1.00 31.97 237 TYR A C 1
ATOM 774 O O . TYR A 1 106 ? 17.673 -18.144 11.821 1.00 34.15 237 TYR A O 1
ATOM 783 N N . CYS A 1 107 ? 15.616 -17.582 12.543 1.00 30.20 238 CYS A N 1
ATOM 784 C CA . CYS A 1 107 ? 15.535 -16.372 11.714 1.00 29.08 238 CYS A CA 1
ATOM 785 C C . CYS A 1 107 ? 16.583 -15.333 12.063 1.00 35.93 238 CYS A C 1
ATOM 786 O O . CYS A 1 107 ? 16.968 -14.525 11.219 1.00 29.73 238 CYS A O 1
ATOM 789 N N . GLU A 1 108 ? 17.031 -15.349 13.311 1.00 34.21 239 GLU A N 1
ATOM 790 C CA . GLU A 1 108 ? 18.039 -14.414 13.779 1.00 44.36 239 GLU A CA 1
ATOM 791 C C . GLU A 1 108 ? 19.316 -14.559 12.951 1.00 46.36 239 GLU A C 1
ATOM 792 O O . GLU A 1 108 ? 20.073 -13.602 12.787 1.00 50.49 239 GLU A O 1
ATOM 798 N N . LYS A 1 109 ? 19.545 -15.758 12.422 1.00 40.90 240 LYS A N 1
ATOM 799 C CA . LYS A 1 109 ? 20.713 -16.017 11.580 1.00 44.45 240 LYS A CA 1
ATOM 800 C C . LYS A 1 109 ? 20.365 -15.902 10.104 1.00 40.15 240 LYS A C 1
ATOM 801 O O . LYS A 1 109 ? 21.138 -15.357 9.322 1.00 44.85 240 LYS A O 1
ATOM 807 N N . TYR A 1 110 ? 19.209 -16.444 9.728 1.00 33.84 241 TYR A N 1
ATOM 808 C CA . TYR A 1 110 ? 18.868 -16.593 8.311 1.00 32.81 241 TYR A CA 1
ATOM 809 C C . TYR A 1 110 ? 17.760 -15.682 7.779 1.00 30.23 241 TYR A C 1
ATOM 810 O O . TYR A 1 110 ? 17.545 -15.615 6.565 1.00 40.07 241 TYR A O 1
ATOM 819 N N . HIS A 1 111 ? 17.070 -14.974 8.667 1.00 28.21 242 HIS A N 1
ATOM 820 C CA . HIS A 1 111 ? 15.982 -14.081 8.247 1.00 26.40 242 HIS A CA 1
ATOM 821 C C . HIS A 1 111 ? 15.807 -12.944 9.230 1.00 28.40 242 HIS A C 1
ATOM 822 O O . HIS A 1 111 ? 14.805 -12.885 9.944 1.00 28.56 242 HIS A O 1
ATOM 829 N N . SER A 1 112 ? 16.780 -12.044 9.255 1.00 35.22 243 SER A N 1
ATOM 830 C CA . SER A 1 112 ? 16.811 -10.962 10.230 1.00 36.47 243 SER A CA 1
ATOM 831 C C . SER A 1 112 ? 15.640 -9.983 10.091 1.00 32.75 243 SER A C 1
ATOM 832 O O . SER A 1 112 ? 15.393 -9.179 10.989 1.00 33.29 243 SER A O 1
ATOM 835 N N . SER A 1 113 ? 14.928 -10.040 8.970 1.00 25.75 244 SER A N 1
ATOM 836 C CA . SER A 1 113 ? 13.765 -9.165 8.770 1.00 30.74 244 SER A CA 1
ATOM 837 C C . SER A 1 113 ? 12.546 -9.592 9.591 1.00 33.17 244 SER A C 1
ATOM 838 O O . SER A 1 113 ? 11.576 -8.842 9.708 1.00 34.95 244 SER A O 1
ATOM 841 N N . VAL A 1 114 ? 12.574 -10.802 10.136 1.00 33.62 245 VAL A N 1
ATOM 842 C CA . VAL A 1 114 ? 11.373 -11.368 10.743 1.00 27.32 245 VAL A CA 1
ATOM 843 C C . VAL A 1 114 ? 11.248 -11.003 12.221 1.00 29.96 245 VAL A C 1
ATOM 844 O O . VAL A 1 114 ? 12.211 -11.100 12.976 1.00 34.37 245 VAL A O 1
ATOM 848 N N . GLU A 1 115 ? 10.050 -10.571 12.614 1.00 31.79 246 GLU A N 1
ATOM 849 C CA . GLU A 1 115 ? 9.735 -10.299 14.010 1.00 30.44 246 GLU A CA 1
ATOM 850 C C . GLU A 1 115 ? 8.622 -11.227 14.476 1.00 26.65 246 GLU A C 1
ATOM 851 O O . GLU A 1 115 ? 7.836 -11.722 13.672 1.00 28.82 246 GLU A O 1
ATOM 857 N N . GLY A 1 116 ? 8.564 -11.452 15.785 1.00 31.10 247 GLY A N 1
ATOM 858 C CA . GLY A 1 116 ? 7.566 -12.319 16.380 1.00 27.45 247 GLY A CA 1
ATOM 859 C C . GLY A 1 116 ? 6.911 -11.622 17.559 1.00 30.62 247 GLY A C 1
ATOM 860 O O . GLY A 1 116 ? 7.588 -10.957 18.341 1.00 26.76 247 GLY A O 1
ATOM 861 N N . THR A 1 117 ? 5.592 -11.766 17.665 1.00 28.87 248 THR A N 1
ATOM 862 C CA . THR A 1 117 ? 4.802 -11.099 18.690 1.00 27.18 248 THR A CA 1
ATOM 863 C C . THR A 1 117 ? 3.828 -12.088 19.307 1.00 25.35 248 THR A C 1
ATOM 864 O O . THR A 1 117 ? 3.027 -12.689 18.604 1.00 32.75 248 THR A O 1
ATOM 868 N N . ILE A 1 118 ? 3.897 -12.265 20.620 1.00 27.56 249 ILE A N 1
ATOM 869 C CA . ILE A 1 118 ? 2.950 -13.134 21.311 1.00 27.87 249 ILE A CA 1
ATOM 870 C C . ILE A 1 118 ? 1.554 -12.494 21.362 1.00 30.03 249 ILE A C 1
ATOM 871 O O . ILE A 1 118 ? 1.408 -11.327 21.720 1.00 36.90 249 ILE A O 1
ATOM 876 N N . VAL A 1 119 ? 0.542 -13.288 21.019 1.00 28.02 250 VAL A N 1
ATOM 877 C CA . VAL A 1 119 ? -0.841 -12.849 20.976 1.00 27.72 250 VAL A CA 1
ATOM 878 C C . VAL A 1 119 ? -1.695 -13.843 21.746 1.00 34.42 250 VAL A C 1
ATOM 879 O O . VAL A 1 119 ? -1.386 -15.029 21.780 1.00 34.46 250 VAL A O 1
ATOM 883 N N . LYS A 1 120 ? -2.784 -13.352 22.335 1.00 30.19 251 LYS A N 1
ATOM 884 C CA . LYS A 1 120 ? -3.647 -14.149 23.201 1.00 37.35 251 LYS A CA 1
ATOM 885 C C . LYS A 1 120 ? -5.099 -13.791 22.824 1.00 34.43 251 LYS A C 1
ATOM 886 O O . LYS A 1 120 ? -5.381 -12.641 22.507 1.00 35.41 251 LYS A O 1
ATOM 892 N N . ALA A 1 121 ? -6.002 -14.770 22.818 1.00 35.97 252 ALA A N 1
ATOM 893 C CA . ALA A 1 121 ? -7.421 -14.525 22.526 1.00 36.58 252 ALA A CA 1
ATOM 894 C C . ALA A 1 121 ? -8.305 -14.942 23.698 1.00 41.77 252 ALA A C 1
ATOM 895 O O . ALA A 1 121 ? -8.038 -15.939 24.358 1.00 42.17 252 ALA A O 1
ATOM 897 N N . LYS A 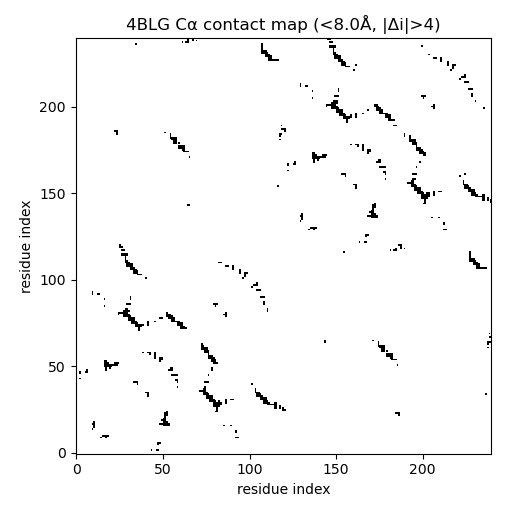1 122 ? -9.370 -14.182 23.939 1.00 39.17 253 LYS A N 1
ATOM 898 C CA . LYS A 1 122 ? -10.286 -14.444 25.048 1.00 36.27 253 LYS A CA 1
ATOM 899 C C . LYS A 1 122 ? -11.604 -14.875 24.378 1.00 41.52 253 LYS A C 1
ATOM 900 O O . LYS A 1 122 ? -12.171 -14.105 23.613 1.00 42.04 253 LYS A O 1
ATOM 906 N N . PRO A 1 123 ? -12.081 -16.117 24.617 1.00 41.50 254 PRO A N 1
ATOM 907 C CA . PRO A 1 123 ? -11.503 -17.211 25.407 1.00 38.60 254 PRO A CA 1
ATOM 908 C C . PRO A 1 123 ? -10.463 -18.026 24.640 1.00 38.29 254 PRO A C 1
ATOM 909 O O . PRO A 1 123 ? -9.617 -18.664 25.258 1.00 40.90 254 PRO A O 1
ATOM 913 N N . TYR A 1 124 ? -10.566 -18.024 23.314 1.00 35.10 255 TYR A N 1
ATOM 914 C CA . TYR A 1 124 ? -9.610 -18.681 22.428 1.00 34.06 255 TYR A CA 1
ATOM 915 C C . TYR A 1 124 ? -9.946 -18.237 21.021 1.00 32.53 255 TYR A C 1
ATOM 916 O O . TYR A 1 124 ? -10.960 -17.593 20.800 1.00 32.60 255 TYR A O 1
ATOM 925 N N . PHE A 1 125 ? -9.092 -18.569 20.065 1.00 32.12 256 PHE A N 1
ATOM 926 C CA . PHE A 1 125 ? -9.329 -18.148 18.695 1.00 35.30 256 PHE A CA 1
ATOM 927 C C . PHE A 1 125 ? -10.462 -18.959 18.086 1.00 45.02 256 PHE A C 1
ATOM 928 O O . PHE A 1 125 ? -10.685 -20.105 18.473 1.00 41.38 256 PHE A O 1
ATOM 936 N N . PRO A 1 126 ? -11.196 -18.354 17.137 1.00 41.59 257 PRO A N 1
ATOM 937 C CA . PRO A 1 126 ? -12.410 -18.952 16.577 1.00 39.72 257 PRO A CA 1
ATOM 938 C C . PRO A 1 126 ? -12.119 -20.050 15.554 1.00 45.90 257 PRO A C 1
ATOM 939 O O . PRO A 1 126 ? -12.592 -19.981 14.425 1.00 46.17 257 PRO A O 1
ATOM 943 N N . LEU A 1 127 ? -11.342 -21.050 15.954 1.00 53.01 258 LEU A N 1
ATOM 944 C CA . LEU A 1 127 ? -11.170 -22.251 15.148 1.00 44.90 258 LEU A CA 1
ATOM 945 C C . LEU A 1 127 ? -12.067 -23.355 15.709 1.00 53.03 258 LEU A C 1
ATOM 946 O O . LEU A 1 127 ? -12.276 -23.440 16.919 1.00 63.07 258 LEU A O 1
ATOM 951 N N . PRO A 1 128 ? -12.608 -24.202 14.828 1.00 51.27 259 PRO A N 1
ATOM 952 C CA . PRO A 1 128 ? -13.522 -25.281 15.224 1.00 54.30 259 PRO A CA 1
ATOM 953 C C . PRO A 1 128 ? -12.943 -26.255 16.245 1.00 64.57 259 PRO A C 1
ATOM 954 O O . PRO A 1 128 ? -11.744 -26.245 16.540 1.00 59.99 259 PRO A O 1
ATOM 958 N N . GLU A 1 129 ? -13.819 -27.103 16.764 1.00 77.44 260 GLU A N 1
ATOM 959 C CA . GLU A 1 129 ? -13.473 -28.055 17.805 1.00 92.03 260 GLU A CA 1
ATOM 960 C C . GLU A 1 129 ? -13.782 -29.464 17.301 1.00 109.15 260 GLU A C 1
ATOM 961 O O . GLU A 1 129 ? -14.803 -29.679 16.652 1.00 108.13 260 GLU A O 1
ATOM 967 N N . PRO A 1 130 ? -12.890 -30.425 17.570 1.00 127.31 261 PRO A N 1
ATOM 968 C CA . PRO A 1 130 ? -13.148 -31.817 17.177 1.00 84.69 261 PRO A CA 1
ATOM 969 C C . PRO A 1 130 ? -13.932 -32.597 18.234 1.00 83.60 261 PRO A C 1
ATOM 970 O O . PRO A 1 130 ? -14.696 -33.498 17.881 1.00 79.92 261 PRO A O 1
ATOM 974 N N . LYS B 1 11 ? -20.105 3.731 -0.753 1.00 65.32 142 LYS B N 1
ATOM 975 C CA . LYS B 1 11 ? -20.102 2.278 -0.637 1.00 78.99 142 LYS B CA 1
ATOM 976 C C . LYS B 1 11 ? -20.114 1.843 0.833 1.00 74.64 142 LYS B C 1
ATOM 977 O O . LYS B 1 11 ? -19.144 2.074 1.526 1.00 71.23 142 LYS B O 1
ATOM 983 N N . TYR B 1 12 ? -21.195 1.232 1.324 1.00 51.07 143 TYR B N 1
ATOM 984 C CA . TYR B 1 12 ? -21.217 0.924 2.729 1.00 48.48 143 TYR B CA 1
ATOM 985 C C . TYR B 1 12 ? -21.362 2.176 3.511 1.00 46.60 143 TYR B C 1
ATOM 986 O O . TYR B 1 12 ? -21.035 2.218 4.666 1.00 50.31 143 TYR B O 1
ATOM 995 N N . GLN B 1 13 ? -21.884 3.204 2.878 1.00 50.07 144 GLN B N 1
ATOM 996 C CA . GLN B 1 13 ? -22.231 4.409 3.584 1.00 48.45 144 GLN B CA 1
ATOM 997 C C . GLN B 1 13 ? -23.046 4.075 4.805 1.00 46.07 144 GLN B C 1
ATOM 998 O O . GLN B 1 13 ? -22.819 4.616 5.837 1.00 51.69 144 GLN B O 1
ATOM 1004 N N . GLY B 1 14 ? -23.982 3.158 4.679 1.00 42.71 145 GLY B N 1
ATOM 1005 C CA . GLY B 1 14 ? -24.823 2.809 5.809 1.00 41.96 145 GLY B CA 1
ATOM 1006 C C . GLY B 1 14 ? -24.039 2.456 7.054 1.00 40.10 145 GLY B C 1
ATOM 1007 O O . GLY B 1 14 ? -24.127 3.127 8.075 1.00 39.15 145 GLY B O 1
ATOM 1008 N N . MET B 1 15 ? -23.260 1.390 6.977 1.00 40.79 146 MET B N 1
ATOM 1009 C CA . MET B 1 15 ? -22.518 0.947 8.142 1.00 40.35 146 MET B CA 1
ATOM 1010 C C . MET B 1 15 ? -21.547 2.023 8.607 1.00 40.99 146 MET B C 1
ATOM 1011 O O . MET B 1 15 ? -21.379 2.237 9.809 1.00 39.97 146 MET B O 1
ATOM 1016 N N . ARG B 1 16 ? -20.920 2.711 7.657 1.00 41.94 147 ARG B N 1
ATOM 1017 C CA . ARG B 1 16 ? -19.911 3.700 8.011 1.00 42.61 147 ARG B CA 1
ATOM 1018 C C . ARG B 1 16 ? -20.524 4.767 8.881 1.00 41.29 147 ARG B C 1
ATOM 1019 O O . ARG B 1 16 ? -20.001 5.102 9.938 1.00 41.23 147 ARG B O 1
ATOM 1027 N N . ARG B 1 17 ? -21.678 5.266 8.453 1.00 40.57 148 ARG B N 1
ATOM 1028 C CA . ARG B 1 17 ? -22.310 6.361 9.144 1.00 39.82 148 ARG B CA 1
ATOM 1029 C C . ARG B 1 17 ? -22.808 5.880 10.506 1.00 38.81 148 ARG B C 1
ATOM 1030 O O . ARG B 1 17 ? -22.667 6.582 11.511 1.00 38.80 148 ARG B O 1
ATOM 1038 N N . HIS B 1 18 ? -23.324 4.656 10.549 1.00 38.30 149 HIS B N 1
ATOM 1039 C CA . HIS B 1 18 ? -23.792 4.080 11.801 1.00 37.67 149 HIS B CA 1
ATOM 1040 C C . HIS B 1 18 ? -22.694 4.091 12.846 1.00 38.16 149 HIS B C 1
ATOM 1041 O O . HIS B 1 18 ? -22.919 4.525 13.971 1.00 38.19 149 HIS B O 1
ATOM 1048 N N . LEU B 1 19 ? -21.502 3.621 12.464 1.00 38.96 150 LEU B N 1
ATOM 1049 C CA . LEU B 1 19 ? -20.375 3.524 13.380 1.00 39.88 150 LEU B CA 1
ATOM 1050 C C . LEU B 1 19 ? -19.906 4.903 13.824 1.00 41.35 150 LEU B C 1
ATOM 1051 O O . LEU B 1 19 ? -19.626 5.111 15.004 1.00 41.05 150 LEU B O 1
ATOM 1056 N N . GLN B 1 20 ? -19.812 5.837 12.880 1.00 40.77 151 GLN B N 1
ATOM 1057 C CA . GLN B 1 20 ? -19.394 7.202 13.199 1.00 41.51 151 GLN B CA 1
ATOM 1058 C C . GLN B 1 20 ? -20.311 7.833 14.228 1.00 41.02 151 GLN B C 1
ATOM 1059 O O . GLN B 1 20 ? -19.867 8.623 15.058 1.00 47.65 151 GLN B O 1
ATOM 1065 N N . VAL B 1 21 ? -21.598 7.506 14.163 1.00 44.85 152 VAL B N 1
ATOM 1066 C CA . VAL B 1 21 ? -22.552 8.041 15.130 1.00 40.16 152 VAL B CA 1
ATOM 1067 C C . VAL B 1 21 ? -22.502 7.303 16.467 1.00 40.57 152 VAL B C 1
ATOM 1068 O O . VAL B 1 21 ? -22.571 7.925 17.518 1.00 41.58 152 VAL B O 1
ATOM 1072 N N . THR B 1 22 ? -22.379 5.981 16.430 1.00 39.82 153 THR B N 1
ATOM 1073 C CA . THR B 1 22 ? -22.488 5.178 17.645 1.00 35.85 153 THR B CA 1
ATOM 1074 C C . THR B 1 22 ? -21.216 5.273 18.474 1.00 35.01 153 THR B C 1
ATOM 1075 O O . THR B 1 22 ? -21.249 5.128 19.694 1.00 39.44 153 THR B O 1
ATOM 1079 N N . ALA B 1 23 ? -20.099 5.525 17.802 1.00 47.61 154 ALA B N 1
ATOM 1080 C CA . ALA B 1 23 ? -18.808 5.601 18.465 1.00 44.47 154 ALA B CA 1
ATOM 1081 C C . ALA B 1 23 ? -17.940 6.675 17.813 1.00 50.44 154 ALA B C 1
ATOM 1082 O O . ALA B 1 23 ? -16.915 6.365 17.211 1.00 44.70 154 ALA B O 1
ATOM 1084 N N . PRO B 1 24 ? -18.340 7.949 17.949 1.00 49.02 155 PRO B N 1
ATOM 1085 C CA . PRO B 1 24 ? -17.714 9.046 17.196 1.00 54.59 155 PRO B CA 1
ATOM 1086 C C . PRO B 1 24 ? -16.212 9.196 17.442 1.00 51.40 155 PRO B C 1
ATOM 1087 O O . PRO B 1 24 ? -15.473 9.621 16.553 1.00 58.87 155 PRO B O 1
ATOM 1091 N N . ARG B 1 25 ? -15.768 8.853 18.640 1.00 51.30 156 ARG B N 1
ATOM 1092 C CA . ARG B 1 25 ? -14.374 9.028 19.018 1.00 54.63 156 ARG B CA 1
ATOM 1093 C C . ARG B 1 25 ? -13.520 7.924 18.394 1.00 51.59 156 ARG B C 1
ATOM 1094 O O . ARG B 1 25 ? -12.491 8.186 17.777 1.00 49.44 156 ARG B O 1
ATOM 1102 N N . LEU B 1 26 ? -13.975 6.690 18.549 1.00 48.07 157 LEU B N 1
ATOM 1103 C CA . LEU B 1 26 ? -13.291 5.546 17.977 1.00 45.39 157 LEU B CA 1
ATOM 1104 C C . LEU B 1 26 ? -13.225 5.635 16.450 1.00 48.55 157 LEU B C 1
ATOM 1105 O O . LEU B 1 26 ? -12.248 5.190 15.846 1.00 44.79 157 LEU B O 1
ATOM 1110 N N . PHE B 1 27 ? -14.243 6.222 15.824 1.00 43.10 158 PHE B N 1
ATOM 1111 C CA . PHE B 1 27 ? -14.295 6.266 14.361 1.00 43.42 158 PHE B CA 1
ATOM 1112 C C . PHE B 1 27 ? -14.066 7.634 13.762 1.00 45.95 158 PHE B C 1
ATOM 1113 O O . PHE B 1 27 ? -14.284 7.829 12.571 1.00 59.01 158 PHE B O 1
ATOM 1121 N N . ASP B 1 28 ? -13.621 8.577 14.579 1.00 48.73 159 ASP B N 1
ATOM 1122 C CA . ASP B 1 28 ? -13.228 9.874 14.064 1.00 56.52 159 ASP B CA 1
ATOM 1123 C C . ASP B 1 28 ? -12.202 9.645 12.957 1.00 59.39 159 ASP B C 1
ATOM 1124 O O . ASP B 1 28 ? -11.096 9.167 13.225 1.00 55.86 159 ASP B O 1
ATOM 1129 N N . PRO B 1 29 ? -12.565 9.959 11.701 1.00 71.70 160 PRO B N 1
ATOM 1130 C CA . PRO B 1 29 ? -11.564 9.817 10.637 1.00 72.46 160 PRO B CA 1
ATOM 1131 C C . PRO B 1 29 ? -10.491 10.900 10.731 1.00 78.27 160 PRO B C 1
ATOM 1132 O O . PRO B 1 29 ? -9.530 10.896 9.960 1.00 74.82 160 PRO B O 1
ATOM 1136 N N . GLU B 1 30 ? -10.663 11.814 11.681 1.00 80.77 161 GLU B N 1
ATOM 1137 C CA . GLU B 1 30 ? -9.713 12.893 11.911 1.00 77.79 161 GLU B CA 1
ATOM 1138 C C . GLU B 1 30 ? -9.156 12.788 13.325 1.00 74.62 161 GLU B C 1
ATOM 1139 O O . GLU B 1 30 ? -9.770 12.176 14.199 1.00 78.34 161 GLU B O 1
ATOM 1145 N N . GLY B 1 31 ? -7.986 13.377 13.538 1.00 65.90 162 GLY B N 1
ATOM 1146 C CA . GLY B 1 31 ? -7.286 13.251 14.802 1.00 66.33 162 GLY B CA 1
ATOM 1147 C C . GLY B 1 31 ? -6.014 12.440 14.648 1.00 74.23 162 GLY B C 1
ATOM 1148 O O . GLY B 1 31 ? -5.414 12.412 13.574 1.00 76.83 162 GLY B O 1
ATOM 1149 N N . HIS B 1 32 ? -5.615 11.753 15.713 1.00 70.56 163 HIS B N 1
ATOM 1150 C CA . HIS B 1 32 ? -4.283 11.165 15.770 1.00 73.15 163 HIS B CA 1
ATOM 1151 C C . HIS B 1 32 ? -4.308 9.727 16.264 1.00 67.09 163 HIS B C 1
ATOM 1152 O O . HIS B 1 32 ? -4.970 9.419 17.254 1.00 69.27 163 HIS B O 1
ATOM 1159 N N . PRO B 1 33 ? -3.586 8.835 15.570 1.00 61.27 164 PRO B N 1
ATOM 1160 C CA . PRO B 1 33 ? -3.616 7.435 15.998 1.00 59.71 164 PRO B CA 1
ATOM 1161 C C . PRO B 1 33 ? -3.076 7.309 17.406 1.00 59.38 164 PRO B C 1
ATOM 1162 O O . PRO B 1 33 ? -2.307 8.166 17.837 1.00 62.70 164 PRO B O 1
ATOM 1166 N N . PRO B 1 34 ? -3.477 6.257 18.123 1.00 51.01 165 PRO B N 1
ATOM 1167 C CA . PRO B 1 34 ? -2.827 5.987 19.401 1.00 51.86 165 PRO B CA 1
ATOM 1168 C C . PRO B 1 34 ? -1.360 5.656 19.163 1.00 56.28 165 PRO B C 1
ATOM 1169 O O . PRO B 1 34 ? -0.971 5.382 18.029 1.00 51.73 165 PRO B O 1
ATOM 1173 N N . THR B 1 35 ? -0.559 5.684 20.219 1.00 54.60 166 THR 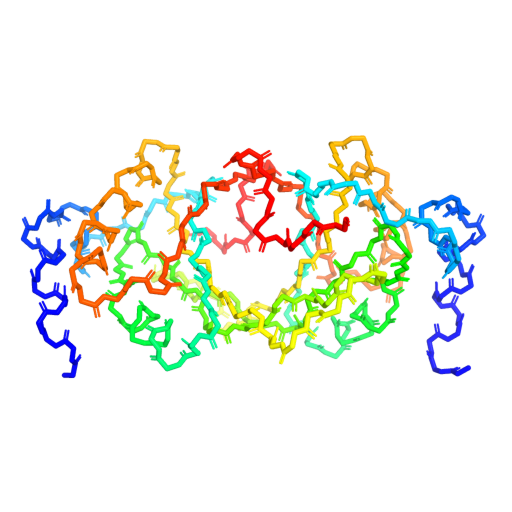B N 1
ATOM 1174 C CA . THR B 1 35 ? 0.875 5.470 20.093 1.00 56.04 166 THR B CA 1
ATOM 1175 C C . THR B 1 35 ? 1.190 3.988 19.888 1.00 53.96 166 THR B C 1
ATOM 1176 O O . THR B 1 35 ? 2.131 3.635 19.178 1.00 54.94 166 THR B O 1
ATOM 1180 N N . HIS B 1 36 ? 0.395 3.126 20.509 1.00 49.31 167 HIS B N 1
ATOM 1181 C CA . HIS B 1 36 ? 0.514 1.694 20.301 1.00 45.63 167 HIS B CA 1
ATOM 1182 C C . HIS B 1 36 ? -0.859 1.080 20.189 1.00 45.35 167 HIS B C 1
ATOM 1183 O O . HIS B 1 36 ? -1.828 1.576 20.762 1.00 42.75 167 HIS B O 1
ATOM 1190 N N . PHE B 1 37 ? -0.926 -0.008 19.438 1.00 41.36 168 PHE B N 1
ATOM 1191 C CA . PHE B 1 37 ? -2.126 -0.802 19.327 1.00 39.77 168 PHE B CA 1
ATOM 1192 C C . PHE B 1 37 ? -1.930 -2.100 20.092 1.00 39.01 168 PHE B C 1
ATOM 1193 O O . PHE B 1 37 ? -1.363 -3.059 19.571 1.00 38.73 168 PHE B O 1
ATOM 1201 N N . LYS B 1 38 ? -2.378 -2.119 21.337 1.00 40.82 169 LYS B N 1
ATOM 1202 C CA . LYS B 1 38 ? -2.161 -3.268 22.199 1.00 28.18 169 LYS B CA 1
ATOM 1203 C C . LYS B 1 38 ? -3.231 -4.338 21.975 1.00 22.94 169 LYS B C 1
ATOM 1204 O O . LYS B 1 38 ? -3.007 -5.507 22.274 1.00 35.07 169 LYS B O 1
ATOM 1210 N N . SER B 1 39 ? -4.387 -3.941 21.438 1.00 41.24 170 SER B N 1
ATOM 1211 C CA . SER B 1 39 ? -5.510 -4.865 21.277 1.00 26.70 170 SER B CA 1
ATOM 1212 C C . SER B 1 39 ? -6.086 -4.910 19.858 1.00 26.50 170 SER B C 1
ATOM 1213 O O . SER B 1 39 ? -5.735 -4.109 18.986 1.00 25.45 170 SER B O 1
ATOM 1216 N N . ALA B 1 40 ? -6.978 -5.868 19.629 1.00 26.07 171 ALA B N 1
ATOM 1217 C CA . ALA B 1 40 ? -7.721 -5.925 18.381 1.00 30.85 171 ALA B CA 1
ATOM 1218 C C . ALA B 1 40 ? -8.952 -6.784 18.564 1.00 31.05 171 ALA B C 1
ATOM 1219 O O . ALA B 1 40 ? -9.100 -7.465 19.580 1.00 32.98 171 ALA B O 1
ATOM 1221 N N . VAL B 1 41 ? -9.854 -6.715 17.593 1.00 31.44 172 VAL B N 1
ATOM 1222 C CA . VAL B 1 41 ? -10.947 -7.664 17.506 1.00 24.91 172 VAL B CA 1
ATOM 1223 C C . VAL B 1 41 ? -10.754 -8.463 16.231 1.00 26.79 172 VAL B C 1
ATOM 1224 O O . VAL B 1 41 ? -10.596 -7.901 15.138 1.00 24.96 172 VAL B O 1
ATOM 1228 N N . MET B 1 42 ? -10.741 -9.779 16.354 1.00 27.02 173 MET B N 1
ATOM 1229 C CA . MET B 1 42 ? -10.795 -10.608 15.164 1.00 27.33 173 MET B CA 1
ATOM 1230 C C . MET B 1 42 ? -12.251 -10.846 14.818 1.00 29.32 173 MET B C 1
ATOM 1231 O O . MET B 1 42 ? -13.009 -11.391 15.619 1.00 28.08 173 MET B O 1
ATOM 1236 N N . PHE B 1 43 ? -12.637 -10.431 13.620 1.00 27.48 174 PHE B N 1
ATOM 1237 C CA . PHE B 1 43 ? -13.976 -10.701 13.127 1.00 30.82 174 PHE B CA 1
ATOM 1238 C C . PHE B 1 43 ? -13.883 -11.858 12.156 1.00 26.95 174 PHE B C 1
ATOM 1239 O O . PHE B 1 43 ? -13.071 -11.821 11.244 1.00 26.72 174 PHE B O 1
ATOM 1247 N N . SER B 1 44 ? -14.710 -12.882 12.352 1.00 30.66 175 SER B N 1
ATOM 1248 C CA . SER B 1 44 ? -14.638 -14.085 11.530 1.00 27.11 175 SER B CA 1
ATOM 1249 C C . SER B 1 44 ? -15.994 -14.491 10.992 1.00 35.67 175 SER B C 1
ATOM 1250 O O . SER B 1 44 ? -17.027 -14.170 11.571 1.00 31.14 175 SER B O 1
ATOM 1253 N N . SER B 1 45 ? -15.974 -15.214 9.878 1.00 31.64 176 SER B N 1
ATOM 1254 C CA . SER B 1 45 ? -17.197 -15.622 9.212 1.00 36.20 176 SER B CA 1
ATOM 1255 C C . SER B 1 45 ? -16.869 -16.504 8.027 1.00 35.56 176 SER B C 1
ATOM 1256 O O . SER B 1 45 ? -15.797 -16.379 7.448 1.00 36.11 176 SER B O 1
ATOM 1259 N N . THR B 1 46 ? -17.798 -17.377 7.655 1.00 29.00 177 THR B N 1
ATOM 1260 C CA . THR B 1 46 ? -17.633 -18.206 6.467 1.00 29.97 177 THR B CA 1
ATOM 1261 C C . THR B 1 46 ? -17.969 -17.439 5.180 1.00 33.92 177 THR B C 1
ATOM 1262 O O . THR B 1 46 ? -17.872 -17.982 4.077 1.00 35.59 177 THR B O 1
ATOM 1266 N N . HIS B 1 47 ? -18.359 -16.175 5.321 1.00 27.53 178 HIS B N 1
ATOM 1267 C CA . HIS B 1 47 ? -18.741 -15.355 4.174 1.00 24.34 178 HIS B CA 1
ATOM 1268 C C . HIS B 1 47 ? -17.745 -14.218 3.955 1.00 21.87 178 HIS B C 1
ATOM 1269 O O . HIS B 1 47 ? -17.865 -13.159 4.571 1.00 27.34 178 HIS B O 1
ATOM 1276 N N . PRO B 1 48 ? -16.762 -14.422 3.068 1.00 36.86 179 PRO B N 1
ATOM 1277 C CA . PRO B 1 48 ? -15.706 -13.412 2.928 1.00 30.39 179 PRO B CA 1
ATOM 1278 C C . PRO B 1 48 ? -16.238 -12.055 2.455 1.00 30.90 179 PRO B C 1
ATOM 1279 O O . PRO B 1 48 ? -15.700 -11.027 2.842 1.00 35.70 179 PRO B O 1
ATOM 1283 N N . TYR B 1 49 ? -17.286 -12.055 1.637 1.00 35.54 180 TYR B N 1
ATOM 1284 C CA . TYR B 1 49 ? -17.875 -10.798 1.144 1.00 35.22 180 TYR B CA 1
ATOM 1285 C C . TYR B 1 49 ? -18.329 -9.880 2.280 1.00 28.55 180 TYR B C 1
ATOM 1286 O O . TYR B 1 49 ? -18.217 -8.654 2.194 1.00 30.55 180 TYR B O 1
ATOM 1295 N N . THR B 1 50 ? -18.819 -10.473 3.358 1.00 38.03 181 THR B N 1
ATOM 1296 C CA . THR B 1 50 ? -19.303 -9.700 4.495 1.00 29.76 181 THR B CA 1
ATOM 1297 C C . THR B 1 50 ? -18.133 -9.112 5.280 1.00 26.90 181 THR B C 1
ATOM 1298 O O . THR B 1 50 ? -18.127 -7.927 5.630 1.00 32.38 181 THR B O 1
ATOM 1302 N N . LEU B 1 51 ? -17.120 -9.933 5.528 1.00 28.45 182 LEU B N 1
ATOM 1303 C CA . LEU B 1 51 ? -15.934 -9.453 6.214 1.00 24.87 182 LEU B CA 1
ATOM 1304 C C . LEU B 1 51 ? -15.263 -8.361 5.402 1.00 23.59 182 LEU B C 1
ATOM 1305 O O . LEU B 1 51 ? -14.700 -7.437 5.954 1.00 28.06 182 LEU B O 1
ATOM 1310 N N . ASN B 1 52 ? -15.350 -8.449 4.086 1.00 29.41 183 ASN B N 1
ATOM 1311 C CA . ASN B 1 52 ? -14.768 -7.422 3.248 1.00 25.11 183 ASN B CA 1
ATOM 1312 C C . ASN B 1 52 ? -15.505 -6.107 3.430 1.00 29.14 183 ASN B C 1
ATOM 1313 O O . ASN B 1 52 ? -14.889 -5.031 3.459 1.00 26.11 183 ASN B O 1
ATOM 1318 N N . LYS B 1 53 ? -16.827 -6.185 3.538 1.00 25.09 184 LYS B N 1
ATOM 1319 C CA . LYS B 1 53 ? -17.591 -5.001 3.925 1.00 30.34 184 LYS B CA 1
ATOM 1320 C C . LYS B 1 53 ? -17.021 -4.402 5.213 1.00 28.30 184 LYS B C 1
ATOM 1321 O O . LYS B 1 53 ? -16.838 -3.183 5.315 1.00 31.73 184 LYS B O 1
ATOM 1327 N N . LEU B 1 54 ? -16.736 -5.255 6.194 1.00 27.48 185 LEU B N 1
ATOM 1328 C CA . LEU B 1 54 ? -16.190 -4.768 7.460 1.00 25.18 185 LEU B CA 1
ATOM 1329 C C . LEU B 1 54 ? -14.807 -4.146 7.271 1.00 35.40 185 LEU B C 1
ATOM 1330 O O . LEU B 1 54 ? -14.462 -3.170 7.930 1.00 26.52 185 LEU B O 1
ATOM 1335 N N . HIS B 1 55 ? -14.012 -4.717 6.378 1.00 34.37 186 HIS B N 1
ATOM 1336 C CA . HIS B 1 55 ? -12.661 -4.225 6.143 1.00 32.47 186 HIS B CA 1
ATOM 1337 C C . HIS B 1 55 ? -12.748 -2.802 5.616 1.00 31.37 186 HIS B C 1
ATOM 1338 O O . HIS B 1 55 ? -11.953 -1.938 5.983 1.00 31.85 186 HIS B O 1
ATOM 1345 N N . LYS B 1 56 ? -13.729 -2.558 4.758 1.00 28.33 187 LYS B N 1
ATOM 1346 C CA . LYS B 1 56 ? -13.925 -1.215 4.217 1.00 36.57 187 LYS B CA 1
ATOM 1347 C C . LYS B 1 56 ? -14.450 -0.244 5.263 1.00 35.19 187 LYS B C 1
ATOM 1348 O O . LYS B 1 56 ? -14.015 0.901 5.315 1.00 33.64 187 LYS B O 1
ATOM 1354 N N . CYS B 1 57 ? -15.384 -0.690 6.093 1.00 37.27 188 CYS B N 1
ATOM 1355 C CA . CYS B 1 57 ? -16.030 0.223 7.039 1.00 36.64 188 CYS B CA 1
ATOM 1356 C C . CYS B 1 57 ? -15.244 0.469 8.320 1.00 30.15 188 CYS B C 1
ATOM 1357 O O . CYS B 1 57 ? -15.252 1.576 8.853 1.00 38.42 188 CYS B O 1
ATOM 1360 N N . ILE B 1 58 ? -14.574 -0.562 8.819 1.00 39.07 189 ILE B N 1
ATOM 1361 C CA . ILE B 1 58 ? -13.881 -0.451 10.094 1.00 23.74 189 ILE B CA 1
ATOM 1362 C C . ILE B 1 58 ? -12.472 0.107 9.899 1.00 28.05 189 ILE B C 1
ATOM 1363 O O . ILE B 1 58 ? -11.467 -0.593 10.066 1.00 32.73 189 ILE B O 1
ATOM 1368 N N . GLN B 1 59 ? -12.415 1.382 9.531 1.00 27.50 190 GLN B N 1
ATOM 1369 C CA . GLN B 1 59 ? -11.152 2.090 9.362 1.00 26.96 190 GLN B CA 1
ATOM 1370 C C . GLN B 1 59 ? -11.305 3.505 9.898 1.00 34.23 190 GLN B C 1
ATOM 1371 O O . GLN B 1 59 ? -12.335 4.147 9.675 1.00 35.09 190 GLN B O 1
ATOM 1377 N N . SER B 1 60 ? -10.296 3.983 10.618 1.00 35.04 191 SER B N 1
ATOM 1378 C CA . SER B 1 60 ? -10.243 5.376 11.056 1.00 36.63 191 SER B CA 1
ATOM 1379 C C . SER B 1 60 ? -8.841 5.690 11.564 1.00 42.27 191 SER B C 1
ATOM 1380 O O . SER B 1 60 ? -7.886 4.958 11.274 1.00 34.99 191 SER B O 1
ATOM 1383 N N . LYS B 1 61 ? -8.724 6.775 12.324 1.00 42.53 192 LYS B N 1
ATOM 1384 C CA . LYS B 1 61 ? -7.462 7.129 12.960 1.00 49.39 192 LYS B CA 1
ATOM 1385 C C . LYS B 1 61 ? -7.168 6.215 14.141 1.00 48.36 192 LYS B C 1
ATOM 1386 O O . LYS B 1 61 ? -6.013 6.015 14.496 1.00 48.52 192 LYS B O 1
ATOM 1392 N N . HIS B 1 62 ? -8.217 5.669 14.749 1.00 41.44 193 HIS B N 1
ATOM 1393 C CA . HIS B 1 62 ? -8.076 4.929 15.996 1.00 35.50 193 HIS B CA 1
ATOM 1394 C C . HIS B 1 62 ? -8.363 3.441 15.848 1.00 32.67 193 HIS B C 1
ATOM 1395 O O . HIS B 1 62 ? -8.310 2.694 16.823 1.00 36.11 193 HIS B O 1
ATOM 1402 N N . VAL B 1 63 ? -8.668 3.013 14.629 1.00 29.80 194 VAL B N 1
ATOM 1403 C CA . VAL B 1 63 ? -8.988 1.622 14.366 1.00 27.44 194 VAL B CA 1
ATOM 1404 C C . VAL B 1 63 ? -8.507 1.291 12.973 1.00 30.05 194 VAL B C 1
ATOM 1405 O O . VAL B 1 63 ? -8.946 1.902 12.004 1.00 30.55 194 VAL B O 1
ATOM 1409 N N . LEU B 1 64 ? -7.587 0.336 12.880 1.00 27.45 195 LEU B N 1
ATOM 1410 C CA . LEU B 1 64 ? -7.035 -0.059 11.603 1.00 28.43 195 LEU B CA 1
ATOM 1411 C C . LEU B 1 64 ? -7.327 -1.538 11.387 1.00 26.33 195 LEU B C 1
ATOM 1412 O O . LEU B 1 64 ? -7.103 -2.362 12.273 1.00 32.64 195 LEU B O 1
ATOM 1417 N N . SER B 1 65 ? -7.829 -1.871 10.209 1.00 28.27 196 SER B N 1
ATOM 1418 C CA . SER B 1 65 ? -8.225 -3.239 9.929 1.00 32.48 196 SER B CA 1
ATOM 1419 C C . SER B 1 65 ? -7.457 -3.825 8.757 1.00 29.33 196 SER B C 1
ATOM 1420 O O . SER B 1 65 ? -7.273 -3.183 7.712 1.00 24.13 196 SER B O 1
ATOM 1423 N N . THR B 1 66 ? -7.014 -5.061 8.950 1.00 24.87 197 THR B N 1
ATOM 1424 C CA . THR B 1 66 ? -6.369 -5.826 7.899 1.00 27.03 197 THR B CA 1
ATOM 1425 C C . THR B 1 66 ? -7.350 -6.096 6.769 1.00 24.88 197 THR B C 1
ATOM 1426 O O . THR B 1 66 ? -8.567 -5.930 6.929 1.00 27.61 197 THR B O 1
ATOM 1430 N N . PRO B 1 67 ? -6.824 -6.544 5.623 1.00 24.36 198 PRO B N 1
ATOM 1431 C CA . PRO B 1 67 ? -7.664 -7.185 4.615 1.00 19.16 198 PRO B CA 1
ATOM 1432 C C . PRO B 1 67 ? -8.205 -8.497 5.159 1.00 22.67 198 PRO B C 1
ATOM 1433 O O . PRO B 1 67 ? -7.758 -8.961 6.217 1.00 21.14 198 PRO B O 1
ATOM 1437 N N . VAL B 1 68 ? -9.153 -9.088 4.439 1.00 25.49 199 VAL B N 1
ATOM 1438 C CA . VAL B 1 68 ? -9.706 -10.375 4.817 1.00 20.41 199 VAL B CA 1
ATOM 1439 C C . VAL B 1 68 ? -8.741 -11.470 4.382 1.00 22.60 199 VAL B C 1
ATOM 1440 O O . VAL B 1 68 ? -8.268 -11.467 3.253 1.00 25.97 199 VAL B O 1
ATOM 1444 N N . SER B 1 69 ? -8.447 -12.390 5.291 1.00 18.98 200 SER B N 1
ATOM 1445 C CA . SER B 1 69 ? -7.680 -13.584 4.966 1.00 23.62 200 SER B CA 1
ATOM 1446 C C . SER B 1 69 ? -8.428 -14.824 5.499 1.00 25.79 200 SER B C 1
ATOM 1447 O O . SER B 1 69 ? -9.630 -14.757 5.759 1.00 33.49 200 SER B O 1
ATOM 1450 N N . CYS B 1 70 ? -7.730 -15.947 5.638 1.00 25.51 201 CYS B N 1
ATOM 1451 C CA . CYS B 1 70 ? -8.366 -17.220 5.978 1.00 28.72 201 CYS B CA 1
ATOM 1452 C C . CYS B 1 70 ? -7.724 -17.812 7.208 1.00 25.78 201 CYS B C 1
ATOM 1453 O O . CYS B 1 70 ? -6.525 -17.638 7.428 1.00 28.88 201 CYS B O 1
ATOM 1456 N N . LEU B 1 71 ? -8.507 -18.528 8.006 1.00 31.34 202 LEU B N 1
ATOM 1457 C CA . LEU B 1 71 ? -7.941 -19.300 9.104 1.00 27.19 202 LEU B CA 1
ATOM 1458 C C . LEU B 1 71 ? -7.576 -20.677 8.559 1.00 31.40 202 LEU B C 1
ATOM 1459 O O . LEU B 1 71 ? -8.213 -21.170 7.630 1.00 33.41 202 LEU B O 1
ATOM 1464 N N . PRO B 1 72 ? -6.546 -21.302 9.133 1.00 29.33 203 PRO B N 1
ATOM 1465 C CA . PRO B 1 72 ? -6.158 -22.641 8.691 1.00 39.33 203 PRO B CA 1
ATOM 1466 C C . PRO B 1 72 ? -7.178 -23.675 9.135 1.00 40.39 203 PRO B C 1
ATOM 1467 O O . PRO B 1 72 ? -7.819 -23.488 10.169 1.00 35.50 203 PRO B O 1
ATOM 1471 N N . LEU B 1 73 ? -7.334 -24.744 8.365 1.00 35.05 204 LEU B N 1
ATOM 1472 C CA . LEU B 1 73 ? -8.215 -25.831 8.765 1.00 41.45 204 LEU B CA 1
ATOM 1473 C C . LEU B 1 73 ? -7.560 -26.606 9.890 1.00 46.59 204 LEU B C 1
ATOM 1474 O O . LEU B 1 73 ? -6.337 -26.751 9.930 1.00 53.52 204 LEU B O 1
ATOM 1479 N N . VAL B 1 74 ? -8.386 -27.121 10.790 1.00 45.21 205 VAL B N 1
ATOM 1480 C CA . VAL B 1 74 ? -7.914 -27.906 11.918 1.00 39.39 205 VAL B CA 1
ATOM 1481 C C . VAL B 1 74 ? -7.980 -29.377 11.552 1.00 46.85 205 VAL B C 1
ATOM 1482 O O . VAL B 1 74 ? -9.060 -29.899 11.266 1.00 47.60 205 VAL B O 1
ATOM 1486 N N . PRO B 1 75 ? -6.826 -30.059 11.558 1.00 51.36 206 PRO B N 1
ATOM 1487 C CA . PRO B 1 75 ? -6.844 -31.474 11.187 1.00 55.22 206 PRO B CA 1
ATOM 1488 C C . PRO B 1 75 ? -7.740 -32.269 12.120 1.00 59.41 206 PRO B C 1
ATOM 1489 O O . PRO B 1 75 ? -7.815 -31.961 13.307 1.00 61.57 206 PRO B O 1
ATOM 1493 N N . GLY B 1 76 ? -8.422 -33.273 11.582 1.00 67.12 207 GLY B N 1
ATOM 1494 C CA . GLY B 1 76 ? -9.250 -34.145 12.391 1.00 80.51 207 GLY B CA 1
ATOM 1495 C C . GLY B 1 76 ? -10.632 -33.580 12.642 1.00 92.74 207 GLY B C 1
ATOM 1496 O O . GLY B 1 76 ? -11.376 -34.082 13.483 1.00 101.34 207 GLY B O 1
ATOM 1497 N N . THR B 1 77 ? -10.973 -32.521 11.918 1.00 101.84 208 THR B N 1
ATOM 1498 C CA . THR B 1 77 ? -12.351 -32.063 11.848 1.00 63.45 208 THR B CA 1
ATOM 1499 C C . THR B 1 77 ? -12.741 -32.101 10.377 1.00 57.81 208 THR B C 1
ATOM 1500 O O . THR B 1 77 ? -11.889 -32.259 9.501 1.00 62.18 208 THR B O 1
ATOM 1504 N N . THR B 1 78 ? -14.032 -31.954 10.119 1.00 127.66 209 THR B N 1
ATOM 1505 C CA . THR B 1 78 ? -14.577 -32.125 8.783 1.00 118.53 209 THR B CA 1
ATOM 1506 C C . THR B 1 78 ? -15.125 -30.809 8.264 1.00 108.97 209 THR B C 1
ATOM 1507 O O . THR B 1 78 ? -16.211 -30.768 7.694 1.00 112.32 209 THR B O 1
ATOM 1511 N N . GLN B 1 79 ? -14.372 -29.733 8.449 1.00 112.32 210 GLN B N 1
ATOM 1512 C CA . GLN B 1 79 ? -14.884 -28.420 8.108 1.00 112.06 210 GLN B CA 1
ATOM 1513 C C . GLN B 1 79 ? -15.265 -28.482 6.649 1.00 120.55 210 GLN B C 1
ATOM 1514 O O . GLN B 1 79 ? -14.581 -29.106 5.839 1.00 125.01 210 GLN B O 1
ATOM 1520 N N . GLN B 1 80 ? -16.372 -27.854 6.313 1.00 127.80 211 GLN B N 1
ATOM 1521 C CA . GLN B 1 80 ? -16.914 -27.960 4.980 1.00 127.39 211 GLN B CA 1
ATOM 1522 C C . GLN B 1 80 ? -16.622 -26.690 4.240 1.00 119.32 211 GLN B C 1
ATOM 1523 O O . GLN B 1 80 ? -17.015 -26.522 3.102 1.00 128.61 211 GLN B O 1
ATOM 1529 N N . CYS B 1 81 ? -15.922 -25.797 4.909 1.00 81.20 212 CYS B N 1
ATOM 1530 C CA . CYS B 1 81 ? -15.904 -24.395 4.558 1.00 68.48 212 CYS B CA 1
ATOM 1531 C C . CYS B 1 81 ? -14.763 -23.682 5.257 1.00 59.20 212 CYS B C 1
ATOM 1532 O O . CYS B 1 81 ? -14.460 -23.942 6.422 1.00 59.13 212 CYS B O 1
ATOM 1535 N N . VAL B 1 82 ? -14.137 -22.771 4.530 1.00 53.83 213 VAL B N 1
ATOM 1536 C CA . VAL B 1 82 ? -13.109 -21.931 5.098 1.00 46.78 213 VAL B CA 1
ATOM 1537 C C . VAL B 1 82 ? -13.756 -20.877 5.981 1.00 44.82 213 VAL B C 1
ATOM 1538 O O . VAL B 1 82 ? -14.773 -20.290 5.624 1.00 46.12 213 VAL B O 1
ATOM 1542 N N . THR B 1 83 ? -13.173 -20.655 7.147 1.00 42.67 214 THR B N 1
ATOM 1543 C CA . THR B 1 83 ? -13.555 -19.525 7.973 1.00 28.37 214 THR B CA 1
ATOM 1544 C C . THR B 1 83 ? -12.588 -18.397 7.677 1.00 32.03 214 THR B C 1
ATOM 1545 O O . THR B 1 83 ? -11.381 -18.537 7.879 1.00 31.27 214 THR B O 1
ATOM 1549 N N . TYR B 1 84 ? -13.118 -17.294 7.167 1.00 27.47 215 TYR B N 1
ATOM 1550 C CA . TYR B 1 84 ? -12.317 -16.101 6.931 1.00 23.11 215 TYR B CA 1
ATOM 1551 C C . TYR B 1 84 ? -12.288 -15.215 8.175 1.00 27.72 215 TYR B C 1
ATOM 1552 O O . TYR B 1 84 ? -13.073 -15.398 9.099 1.00 28.98 215 TYR B O 1
ATOM 1561 N N . TYR B 1 85 ? -11.353 -14.272 8.203 1.00 23.35 216 TYR B N 1
ATOM 1562 C CA . TYR B 1 85 ? -11.202 -13.384 9.340 1.00 24.20 216 TYR B CA 1
ATOM 1563 C C . TYR B 1 85 ? -10.507 -12.109 8.911 1.00 28.13 216 TYR B C 1
ATOM 1564 O O . TYR B 1 85 ? -9.872 -12.060 7.866 1.00 22.50 216 TYR B O 1
ATOM 1573 N N . LEU B 1 86 ? -10.651 -11.076 9.730 1.00 21.28 217 LEU B N 1
ATOM 1574 C CA . LEU B 1 86 ? -9.783 -9.920 9.676 1.00 20.06 217 LEU B CA 1
ATOM 1575 C C . LEU B 1 86 ? -9.527 -9.477 11.108 1.00 23.48 217 LEU B C 1
ATOM 1576 O O . LEU B 1 86 ? -10.192 -9.938 12.028 1.00 24.76 217 LEU B O 1
ATOM 1581 N N . LEU B 1 87 ? -8.549 -8.594 11.273 1.00 25.60 218 LEU B N 1
ATOM 1582 C CA . LEU B 1 87 ? -8.202 -8.018 12.556 1.00 22.77 218 LEU B CA 1
ATOM 1583 C C . LEU B 1 87 ? -8.404 -6.518 12.501 1.00 33.02 218 LEU B C 1
ATOM 1584 O O . LEU B 1 87 ? -8.017 -5.873 11.525 1.00 26.89 218 LEU B O 1
ATOM 1589 N N . SER B 1 88 ? -9.011 -5.971 13.549 1.00 28.04 219 SER B N 1
ATOM 1590 C CA . SER B 1 88 ? -9.174 -4.538 13.681 1.00 27.61 219 SER B CA 1
ATOM 1591 C C . SER B 1 88 ? -8.393 -4.146 14.907 1.00 31.95 219 SER B C 1
ATOM 1592 O O . SER B 1 88 ? -8.760 -4.502 16.031 1.00 25.12 219 SER B O 1
ATOM 1595 N N . PHE B 1 89 ? -7.301 -3.430 14.680 1.00 25.72 220 PHE B N 1
ATOM 1596 C CA . PHE B 1 89 ? -6.415 -3.018 15.748 1.00 27.06 220 PHE B CA 1
ATOM 1597 C C .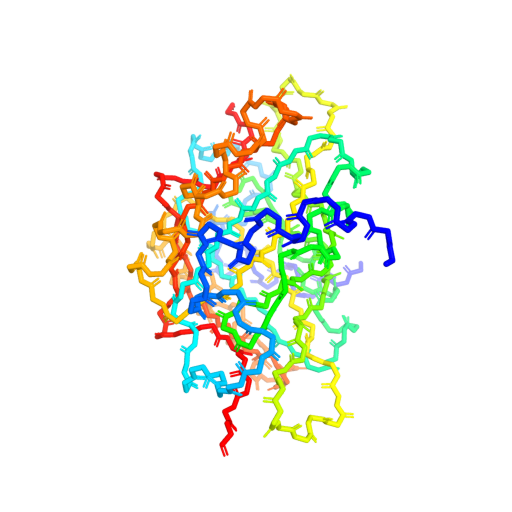 PHE B 1 89 ? -6.915 -1.760 16.421 1.00 27.56 220 PHE B C 1
ATOM 1598 O O . PHE B 1 89 ? -7.365 -0.825 15.751 1.00 29.32 220 PHE B O 1
ATOM 1606 N N . VAL B 1 90 ? -6.835 -1.751 17.751 1.00 33.58 221 VAL B N 1
ATOM 1607 C CA . VAL B 1 90 ? -7.174 -0.577 18.543 1.00 37.49 221 VAL B CA 1
ATOM 1608 C C . VAL B 1 90 ? -6.177 -0.394 19.688 1.00 39.21 221 VAL B C 1
ATOM 1609 O O . VAL B 1 90 ? -5.356 -1.275 19.973 1.00 34.39 221 VAL B O 1
ATOM 1613 N N . GLU B 1 91 ? -6.260 0.754 20.346 1.00 32.17 222 GLU B N 1
ATOM 1614 C CA . GLU B 1 91 ? -5.299 1.123 21.375 1.00 36.02 222 GLU B CA 1
ATOM 1615 C C . GLU B 1 91 ? -5.178 0.089 22.500 1.00 38.24 222 GLU B C 1
ATOM 1616 O O . GLU B 1 91 ? -4.072 -0.321 22.864 1.00 38.92 222 GLU B O 1
ATOM 1622 N N . ASP B 1 92 ? -6.309 -0.334 23.051 1.00 33.94 223 ASP B N 1
ATOM 1623 C CA . ASP B 1 92 ? -6.289 -1.140 24.264 1.00 34.00 223 ASP B CA 1
ATOM 1624 C C . ASP B 1 92 ? -7.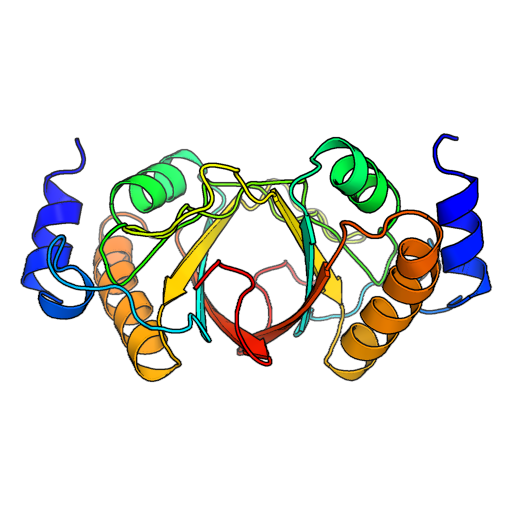555 -1.983 24.443 1.00 25.31 223 ASP B C 1
ATOM 1625 O O . ASP B 1 92 ? -8.398 -2.055 23.541 1.00 38.26 223 ASP B O 1
ATOM 1630 N N . LYS B 1 93 ? -7.658 -2.627 25.606 1.00 46.02 224 LYS B N 1
ATOM 1631 C CA . LYS B 1 93 ? -8.744 -3.550 25.917 1.00 41.04 224 LYS B CA 1
ATOM 1632 C C . LYS B 1 93 ? -10.079 -2.775 25.960 1.00 41.82 224 LYS B C 1
ATOM 1633 O O . LYS B 1 93 ? -11.088 -3.281 25.475 1.00 40.70 224 LYS B O 1
ATOM 1639 N N . LYS B 1 94 ? -10.080 -1.554 26.506 1.00 44.16 225 LYS B N 1
ATOM 1640 C CA . LYS B 1 94 ? -11.309 -0.742 26.615 1.00 45.72 225 LYS B CA 1
ATOM 1641 C C . LYS B 1 94 ? -11.891 -0.595 25.202 1.00 43.79 225 LYS B C 1
ATOM 1642 O O . LYS B 1 94 ? -13.055 -0.946 24.929 1.00 42.65 225 LYS B O 1
ATOM 1648 N N . GLN B 1 95 ? -11.053 -0.107 24.296 1.00 42.10 226 GLN B N 1
ATOM 1649 C CA . GLN B 1 95 ? -11.488 0.204 22.941 1.00 39.85 226 GLN B CA 1
ATOM 1650 C C . GLN B 1 95 ? -11.912 -1.049 22.188 1.00 37.37 226 GLN B C 1
ATOM 1651 O O . GLN B 1 95 ? -12.830 -0.994 21.379 1.00 39.60 226 GLN B O 1
ATOM 1657 N N . ALA B 1 96 ? -11.250 -2.170 22.451 1.00 36.04 227 ALA B N 1
ATOM 1658 C CA . ALA B 1 96 ? -11.593 -3.425 21.786 1.00 33.91 227 ALA B CA 1
ATOM 1659 C C . ALA B 1 96 ? -12.972 -3.933 22.205 1.00 34.56 227 ALA B C 1
ATOM 1660 O O . ALA B 1 96 ? -13.727 -4.446 21.384 1.00 37.10 227 ALA B O 1
ATOM 1662 N N . LYS B 1 97 ? -13.291 -3.812 23.486 1.00 37.08 228 LYS B N 1
ATOM 1663 C CA . LYS B 1 97 ? -14.586 -4.242 23.987 1.00 43.19 228 LYS B CA 1
ATOM 1664 C C . LYS B 1 97 ? -15.668 -3.433 23.306 1.00 42.46 228 LYS B C 1
ATOM 1665 O O . LYS B 1 97 ? -16.710 -3.956 22.899 1.00 39.55 228 LYS B O 1
ATOM 1671 N N . LYS B 1 98 ? -15.424 -2.135 23.223 1.00 47.43 229 LYS B N 1
ATOM 1672 C CA . LYS B 1 98 ? -16.380 -1.221 22.609 1.00 40.74 229 LYS B CA 1
ATOM 1673 C C . LYS B 1 98 ? -16.595 -1.511 21.116 1.00 40.59 229 LYS B C 1
ATOM 1674 O O . LYS B 1 98 ? -17.726 -1.536 20.634 1.00 40.77 229 LYS B O 1
ATOM 1680 N N . LEU B 1 99 ? -15.502 -1.729 20.392 1.00 34.83 230 LEU B N 1
ATOM 1681 C CA . LEU B 1 99 ? -15.557 -1.949 18.948 1.00 32.48 230 LEU B CA 1
ATOM 1682 C C . LEU B 1 99 ? -16.369 -3.192 18.670 1.00 33.53 230 LEU B C 1
ATOM 1683 O O . LEU B 1 99 ? -17.189 -3.222 17.768 1.00 31.49 230 LEU B O 1
ATOM 1688 N N . LYS B 1 100 ? -16.105 -4.235 19.445 1.00 35.67 231 LYS B N 1
ATOM 1689 C CA . LYS B 1 100 ? -16.804 -5.493 19.281 1.00 37.76 231 LYS B CA 1
ATOM 1690 C C . LYS B 1 100 ? -18.292 -5.305 19.538 1.00 33.16 231 LYS B C 1
ATOM 1691 O O . LYS B 1 100 ? -19.122 -5.796 18.780 1.00 34.76 231 LYS B O 1
ATOM 1697 N N . ARG B 1 101 ? -18.623 -4.610 20.617 1.00 35.08 232 ARG B N 1
ATOM 1698 C CA . ARG B 1 101 ? -20.013 -4.341 20.973 1.00 41.08 232 ARG B CA 1
ATOM 1699 C C . ARG B 1 101 ? -20.799 -3.673 19.834 1.00 36.82 232 ARG B C 1
ATOM 1700 O O . ARG B 1 101 ? -21.894 -4.110 19.468 1.00 41.39 232 ARG B O 1
ATOM 1708 N N . VAL B 1 102 ? -20.240 -2.594 19.302 1.00 36.28 233 VAL B N 1
ATOM 1709 C CA . VAL B 1 102 ? -20.900 -1.777 18.286 1.00 37.37 233 VAL B CA 1
ATOM 1710 C C . VAL B 1 102 ? -21.051 -2.555 16.965 1.00 33.71 233 VAL B C 1
ATOM 1711 O O . VAL B 1 102 ? -22.158 -2.698 16.413 1.00 34.14 233 VAL B O 1
ATOM 1715 N N . VAL B 1 103 ? -19.936 -3.086 16.474 1.00 36.58 234 VAL B N 1
ATOM 1716 C CA . VAL B 1 103 ? -19.943 -3.833 15.219 1.00 30.45 234 VAL B CA 1
ATOM 1717 C C . VAL B 1 103 ? -20.921 -5.008 15.282 1.00 35.60 234 VAL B C 1
ATOM 1718 O O . VAL B 1 103 ? -21.643 -5.270 14.327 1.00 34.97 234 VAL B O 1
ATOM 1722 N N . LEU B 1 104 ? -20.958 -5.707 16.410 1.00 35.88 235 LEU B N 1
ATOM 1723 C CA . LEU B 1 104 ? -21.778 -6.910 16.505 1.00 31.43 235 LEU B CA 1
ATOM 1724 C C . LEU B 1 104 ? -23.259 -6.587 16.718 1.00 37.57 235 LEU B C 1
ATOM 1725 O O . LEU B 1 104 ? -24.125 -7.361 16.314 1.00 34.07 235 LEU B O 1
ATOM 1730 N N . ALA B 1 105 ? -23.554 -5.455 17.350 1.00 35.11 236 ALA B N 1
ATOM 1731 C CA . ALA B 1 105 ? -24.943 -5.014 17.461 1.00 37.71 236 ALA B CA 1
ATOM 1732 C C . ALA B 1 105 ? -25.495 -4.833 16.053 1.00 36.54 236 ALA B C 1
ATOM 1733 O O . ALA B 1 105 ? -26.562 -5.328 15.729 1.00 37.53 236 ALA B O 1
ATOM 1735 N N . TYR B 1 106 ? -24.754 -4.177 15.198 1.00 35.96 237 TYR B N 1
ATOM 1736 C CA . TYR B 1 106 ? -25.147 -4.081 13.817 1.00 33.84 237 TYR B CA 1
ATOM 1737 C C . TYR B 1 106 ? -25.289 -5.431 13.143 1.00 39.50 237 TYR B C 1
ATOM 1738 O O . TYR B 1 106 ? -26.310 -5.748 12.578 1.00 33.06 237 TYR B O 1
ATOM 1747 N N . CYS B 1 107 ? -24.248 -6.235 13.210 1.00 30.31 238 CYS B N 1
ATOM 1748 C CA . CYS B 1 107 ? -24.179 -7.474 12.452 1.00 29.08 238 CYS B CA 1
ATOM 1749 C C . CYS B 1 107 ? -25.233 -8.459 12.894 1.00 30.80 238 CYS B C 1
ATOM 1750 O O . CYS B 1 107 ? -25.657 -9.305 12.115 1.00 32.28 238 CYS B O 1
ATOM 1753 N N . GLU B 1 108 ? -25.642 -8.344 14.146 1.00 39.28 239 GLU B N 1
ATOM 1754 C CA . GLU B 1 108 ? -26.638 -9.214 14.749 1.00 41.31 239 GLU B CA 1
ATOM 1755 C C . GLU B 1 108 ? -27.933 -9.199 13.975 1.00 45.01 239 GLU B C 1
ATOM 1756 O O . GLU B 1 108 ? -28.629 -10.168 13.920 1.00 49.13 239 GLU B O 1
ATOM 1762 N N . LYS B 1 109 ? -28.232 -8.038 13.412 1.00 42.52 240 LYS B N 1
ATOM 1763 C CA . LYS B 1 109 ? -29.406 -7.847 12.599 1.00 44.32 240 LYS B CA 1
ATOM 1764 C C . LYS B 1 109 ? -29.181 -8.047 11.117 1.00 39.68 240 LYS B C 1
ATOM 1765 O O . LYS B 1 109 ? -30.015 -8.609 10.447 1.00 42.79 240 LYS B O 1
ATOM 1771 N N . TYR B 1 110 ? -28.060 -7.575 10.605 1.00 33.07 241 TYR B N 1
ATOM 1772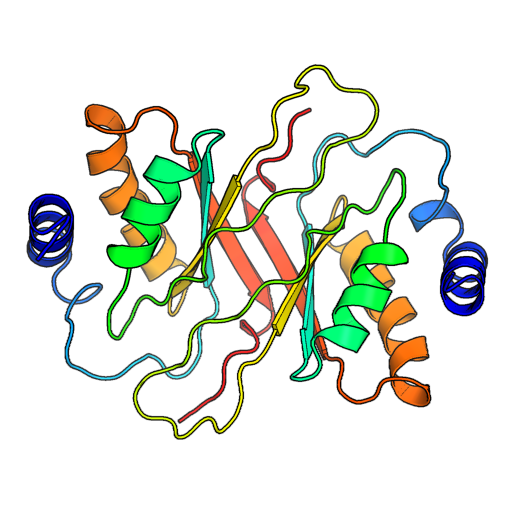 C CA . TYR B 1 110 ? -27.800 -7.611 9.163 1.00 37.70 241 TYR B CA 1
ATOM 1773 C C . TYR B 1 110 ? -26.725 -8.600 8.684 1.00 33.49 241 TYR B C 1
ATOM 1774 O O . TYR B 1 110 ? -26.609 -8.855 7.481 1.00 37.14 241 TYR B O 1
ATOM 1783 N N . HIS B 1 111 ? -25.960 -9.160 9.617 1.00 38.06 242 HIS B N 1
ATOM 1784 C CA . HIS B 1 111 ? -24.888 -10.103 9.275 1.00 35.39 242 HIS B CA 1
ATOM 1785 C C . HIS B 1 111 ? -24.650 -11.099 10.404 1.00 34.99 242 HIS B C 1
ATOM 1786 O O . HIS B 1 111 ? -23.647 -11.025 11.111 1.00 33.14 242 HIS B O 1
ATOM 1793 N N . SER B 1 112 ? -25.572 -12.032 10.561 1.00 34.85 243 SER B N 1
ATOM 1794 C CA . SER B 1 112 ? -25.526 -12.971 11.668 1.00 42.81 243 SER B CA 1
ATOM 1795 C C . SER B 1 112 ? -24.386 -13.987 11.543 1.00 45.14 243 SER B C 1
ATOM 1796 O O . SER B 1 112 ? -24.085 -14.698 12.499 1.00 45.13 243 SER B O 1
ATOM 1799 N N . SER B 1 113 ? -23.749 -14.057 10.378 1.00 37.45 244 SER B N 1
ATOM 1800 C CA . SER B 1 113 ? -22.633 -14.986 10.195 1.00 39.11 244 SER B CA 1
ATOM 1801 C C . SER B 1 113 ? -21.366 -14.492 10.890 1.00 38.68 244 SER B C 1
ATOM 1802 O O . SER B 1 113 ? -20.373 -15.216 10.971 1.00 41.84 244 SER B O 1
ATOM 1805 N N . VAL B 1 114 ? -21.400 -13.266 11.403 1.00 36.53 245 VAL B N 1
ATOM 1806 C CA . VAL B 1 114 ? -20.185 -12.630 11.908 1.00 35.73 245 VAL B CA 1
ATOM 1807 C C . VAL B 1 114 ? -19.986 -12.805 13.411 1.00 32.57 245 VAL B C 1
ATOM 1808 O O . VAL B 1 114 ? -20.886 -12.536 14.212 1.00 33.25 245 VAL B O 1
ATOM 1812 N N . GLU B 1 115 ? -18.778 -13.238 13.770 1.00 32.24 246 GLU B N 1
ATOM 1813 C CA . GLU B 1 115 ? -18.373 -13.377 15.154 1.00 40.97 246 GLU B CA 1
ATOM 1814 C C . GLU B 1 115 ? -17.168 -12.480 15.430 1.00 31.15 246 GLU B C 1
ATOM 1815 O O . GLU B 1 115 ? -16.413 -12.140 14.539 1.00 30.32 246 GLU B O 1
ATOM 1821 N N . GLY B 1 116 ? -17.004 -12.089 16.680 1.00 31.37 247 GLY B N 1
ATOM 1822 C CA . GLY B 1 116 ? -15.906 -11.232 17.067 1.00 30.23 247 GLY B CA 1
ATOM 1823 C C . GLY B 1 116 ? -15.236 -11.806 18.292 1.00 37.60 247 GLY B C 1
ATOM 1824 O O . GLY B 1 116 ? -15.896 -12.327 19.182 1.00 32.82 247 GLY B O 1
ATOM 1825 N N . THR B 1 117 ? -13.915 -11.716 18.326 1.00 34.91 248 THR B N 1
ATOM 1826 C CA . THR B 1 117 ? -13.130 -12.288 19.408 1.00 31.63 248 THR B CA 1
ATOM 1827 C C . THR B 1 117 ? -12.121 -11.245 19.839 1.00 30.61 248 THR B C 1
ATOM 1828 O O . THR B 1 117 ? -11.415 -10.701 19.010 1.00 29.76 248 THR B O 1
ATOM 1832 N N . ILE B 1 118 ? -12.066 -10.946 21.129 1.00 31.19 249 ILE B N 1
ATOM 1833 C CA . ILE B 1 118 ? -11.104 -9.986 21.635 1.00 30.65 249 ILE B CA 1
ATOM 1834 C C . ILE B 1 118 ? -9.709 -10.627 21.649 1.00 32.74 249 ILE B C 1
ATOM 1835 O O . ILE B 1 118 ? -9.547 -11.786 22.037 1.00 32.33 249 ILE B O 1
ATOM 1840 N N . VAL B 1 119 ? -8.714 -9.855 21.228 1.00 31.82 250 VAL B N 1
ATOM 1841 C CA . VAL B 1 119 ? -7.356 -10.333 21.067 1.00 32.58 250 VAL B CA 1
ATOM 1842 C C . VAL B 1 119 ? -6.414 -9.294 21.649 1.00 39.03 250 VAL B C 1
ATOM 1843 O O . VAL B 1 119 ? -6.700 -8.099 21.605 1.00 34.91 250 VAL B O 1
ATOM 1847 N N . LYS B 1 120 ? -5.276 -9.744 22.169 1.00 32.13 251 LYS B N 1
ATOM 1848 C CA . LYS B 1 120 ? -4.313 -8.846 22.793 1.00 28.39 251 LYS B CA 1
ATOM 1849 C C . LYS B 1 120 ? -2.877 -9.265 22.458 1.00 30.47 251 LYS B C 1
ATOM 1850 O O . LYS B 1 120 ? -2.586 -10.449 22.297 1.00 34.84 251 LYS B O 1
ATOM 1856 N N . ALA B 1 121 ? -1.994 -8.275 22.359 1.00 39.20 252 ALA B N 1
ATOM 1857 C CA . ALA B 1 121 ? -0.590 -8.492 22.019 1.00 34.96 252 ALA B CA 1
ATOM 1858 C C . ALA B 1 121 ? 0.329 -7.960 23.113 1.00 42.18 252 ALA B C 1
ATOM 1859 O O . ALA B 1 121 ? 0.028 -6.946 23.735 1.00 39.51 252 ALA B O 1
ATOM 1861 N N . LYS B 1 122 ? 1.453 -8.643 23.323 1.00 37.36 253 LYS B N 1
ATOM 1862 C CA . LYS B 1 122 ? 2.463 -8.231 24.299 1.00 42.95 253 LYS B CA 1
ATOM 1863 C C . LYS B 1 122 ? 3.734 -7.968 23.474 1.00 36.90 253 LYS B C 1
ATOM 1864 O O . LYS B 1 122 ? 4.152 -8.826 22.698 1.00 37.54 253 LYS B O 1
ATOM 1870 N N . PRO B 1 123 ? 4.310 -6.755 23.574 1.00 36.34 254 PRO B N 1
ATOM 1871 C CA . PRO B 1 123 ? 3.752 -5.635 24.330 1.00 46.28 254 PRO B CA 1
ATOM 1872 C C . PRO B 1 123 ? 2.639 -4.912 23.557 1.00 38.03 254 PRO B C 1
ATOM 1873 O O . PRO B 1 123 ? 1.835 -4.220 24.170 1.00 40.05 254 PRO B O 1
ATOM 1877 N N . TYR B 1 124 ? 2.606 -5.088 22.236 1.00 36.03 255 TYR B N 1
ATOM 1878 C CA . TYR B 1 124 ? 1.593 -4.493 21.367 1.00 39.20 255 TYR B CA 1
ATOM 1879 C C . TYR B 1 124 ? 1.818 -5.025 19.954 1.00 39.81 255 TYR B C 1
ATOM 1880 O O . TYR B 1 124 ? 2.836 -5.653 19.680 1.00 32.86 255 TYR B O 1
ATOM 1889 N N . PHE B 1 125 ? 0.888 -4.753 19.063 1.00 33.08 256 PHE B N 1
ATOM 1890 C CA . PHE B 1 125 ? 0.977 -5.225 17.707 1.00 33.94 256 PHE B CA 1
ATOM 1891 C C . PHE B 1 125 ? 2.055 -4.509 16.947 1.00 37.23 256 PHE B C 1
ATOM 1892 O O . PHE B 1 125 ? 2.340 -3.367 17.210 1.00 42.32 256 PHE B O 1
ATOM 1900 N N . PRO B 1 126 ? 2.674 -5.188 16.005 1.00 29.44 257 PRO B N 1
ATOM 1901 C CA . PRO B 1 126 ? 3.813 -4.641 15.284 1.00 29.19 257 PRO B CA 1
ATOM 1902 C C . PRO B 1 126 ? 3.474 -3.642 14.188 1.00 29.84 257 PRO B C 1
ATOM 1903 O O . PRO B 1 126 ? 3.842 -3.816 13.066 1.00 33.14 257 PRO B O 1
ATOM 1907 N N . LEU B 1 127 ? 2.818 -2.563 14.543 1.00 39.82 258 LEU B N 1
ATOM 1908 C CA . LEU B 1 127 ? 2.581 -1.477 13.620 1.00 37.61 258 LEU B CA 1
ATOM 1909 C C . LEU B 1 127 ? 3.542 -0.337 13.925 1.00 42.39 258 LEU B C 1
ATOM 1910 O O . LEU B 1 127 ? 3.811 -0.064 15.065 1.00 59.38 258 LEU B O 1
ATOM 1915 N N . PRO B 1 128 ? 4.076 0.351 12.827 1.00 50.93 259 PRO B N 1
ATOM 1916 C CA . PRO B 1 128 ? 5.019 1.438 13.181 1.00 58.82 259 PRO B CA 1
ATOM 1917 C C . PRO B 1 128 ? 4.519 2.440 14.184 1.00 83.00 259 PRO B C 1
ATOM 1918 O O . PRO B 1 128 ? 3.337 2.471 14.461 1.00 87.47 259 PRO B O 1
ATOM 1922 N N . GLU B 1 129 ? 5.406 3.267 14.717 1.00 105.25 260 GLU B N 1
ATOM 1923 C CA . GLU B 1 129 ? 4.989 4.331 15.621 1.00 77.94 260 GLU B CA 1
ATOM 1924 C C . GLU B 1 129 ? 5.117 5.699 14.970 1.00 80.35 260 GLU B C 1
ATOM 1925 O O . GLU B 1 129 ? 4.139 6.437 14.852 1.00 80.49 260 GLU B O 1
#

Foldseek 3Di:
DPLVVVQVQVCVLPVVQAPQDDAEDQFFFKKKKKKFLDLVVVQSVQVRQDHRFKHKDHKDWDDDDPPDPDVGIMIIMIITGRDDVSRVVVQVSVCVVCVPVPVRMDIDMGGDVVGDPDDGD/DLPVVQVQCCVVPVVQAVQDDAEDQFFFKKKKKKFLDLVVVQSVQVRQDHRFKHKDRKDWDDDDPPDDDPTTMIIMIITGRDPVSRVVVQVSVCVVCVPVPVRMDIDMGGDVVGDPDHD

Solvent-accessible surface area: 12276 Å² total; per-residue (Å²): 201,129,84,70,49,1,49,149,65,0,73,121,69,5,84,182,5,4,58,75,122,41,152,19,12,87,50,3,104,2,0,0,0,0,3,5,57,70,49,143,9,0,75,34,0,36,118,4,0,63,16,48,54,0,8,2,0,45,34,13,40,7,20,100,8,39,87,46,140,48,186,60,50,23,47,0,0,2,0,0,0,76,48,109,144,34,0,124,45,0,64,137,13,0,44,58,37,1,110,149,144,35,106,38,12,107,16,11,33,2,102,7,140,88,70,2,27,14,46,124,105,180,59,92,51,1,87,142,66,0,79,121,69,5,85,178,6,6,61,79,124,37,150,36,16,86,58,5,92,1,0,0,0,0,3,5,59,70,48,146,11,0,59,40,0,32,113,4,0,66,13,46,52,0,6,1,0,48,38,11,39,8,21,105,2,39,74,40,128,48,170,53,56,28,52,0,0,2,0,0,0,69,47,104,135,30,0,107,34,0,61,149,8,0,42,56,37,1,126,150,144,31,104,38,12,108,12,12,25,2,101,0,142,88,78,2,25,19,42,150

InterPro domains:
  IPR037007 Epstein Barr virus nuclear antigen-1, DNA-binding domain superfamily [G3DSA:3.30.70.390] (133-272)
  IPR048523 Protein LANA1-like, DNA-binding domain [PF21501] (140-258)

Nearest PDB structures (foldseek):
  4blg-assembly1_B  TM=1.003E+00  e=1.101E-24  Murid gammaherpesvirus 4
  2yq1-assembly1_D  TM=9.872E-01  e=3.044E-22  Murid gammaherpesvirus 4
  2yq1-assembly2_A  TM=9.614E-01  e=2.358E-22  Murid gammaherpesvirus 4
  4uzb-assembly1_B  TM=8.466E-01  e=9.890E-09  Human gammaherpesvirus 8
  5a76-assembly4_G  TM=8.019E-01  e=1.277E-08  Human gammaherpesvirus 8

CATH classification: 3.30.70.390

B-factor: mean 45.22, std 20.75, range [17.25, 145.33]

Sequence (240 aa):
KKYQGMRRHLQVTAPRLFDPEGHPPTHFKSAVMFSSTHPYTLNKLHKCIQSKHVLSTPVSCLPLVPGTTQQCVTYYLLSFVEDKKQAKKLKRVVLAYCEKYHSSVEGTIVKAKPYFPLPEPKYQGMRRHLQVTAPRLFDPEGHPPTHFKSAVMFSSTHPYTLNKLHKCIQSKHVLSTPVSCLPLVPGTTQQCVTYYLLSFVEDKKQAKKLKRVVLAYCEKYHSSVEGTIVKAKPYFPLPE

Radius of gyration: 17.73 Å; Cα contacts (8 Å, |Δi|>4): 514; chains: 2; bounding box: 50×50×28 Å